Protein AF-F4X531-F1 (afdb_monomer_lite)

pLDDT: mean 89.41, std 15.14, range [35.97, 98.44]

Radius of gyration: 90.21 Å; chains: 1; bounding box: 186×46×263 Å

InterPro domains:
  IPR000048 IQ motif, EF-hand binding site [PF00612] (178-195)
  IPR042618 Dynein regulatory complex protein 9 [PTHR14871] (5-213)

Organism: Acromyrmex echinatior (NCBI:txid103372)

Sequence (213 aa):
MQIIVAELRKAIADKKTANEKEEERLTKKLTLTRDEKEKLKLIKDVEIKYVRVWEAARREQYVLRYELKMDELKKTLNDHCVRERNENHVNDVLMRYLTRRIALIETRIEQWRQRYDREKKMYEKEIRKVRNEIGNAQKYLEELTTEYCNNQEFIDTYLAEQEALRRQKEHEDHVRLSIIKMQAWWRGVMVRRKLGPYRSEEKKKKKSVKTKK

Secondary structure (DSSP, 8-state):
-HHHHHHHHHHHHHHHHHHHHHHHHHHHHHHHHHHHHHHHHHHHHHHHHHHHHHHHHHHHHHHHHHHHHHHHHHHHHHHHHHHHHHHHHHHHHHHHHHHHHHHHHHHHHHHHHHHHHHHHHHHHHHHHHHHHHHHHHHHHHHHHHHHHHHHHHHHHHHHHHHHHHHHHHHHHHHHHHHHHHHHHHHHHHHHHTT-GGG---------------

Structure (mmCIF, N/CA/C/O backbone):
data_AF-F4X531-F1
#
_entry.id   AF-F4X531-F1
#
loop_
_atom_site.group_PDB
_atom_site.id
_atom_site.type_symbol
_atom_site.label_atom_id
_atom_site.label_alt_id
_atom_site.label_comp_id
_atom_site.label_asym_id
_atom_site.label_entity_id
_atom_site.label_seq_id
_atom_site.pdbx_PDB_ins_code
_atom_site.Cartn_x
_atom_site.Cartn_y
_atom_site.Cartn_z
_atom_site.occupancy
_atom_site.B_iso_or_equiv
_atom_site.auth_seq_id
_atom_site.auth_comp_id
_atom_site.auth_asym_id
_atom_site.auth_atom_id
_atom_site.pdbx_PDB_model_num
ATOM 1 N N . MET A 1 1 ? 85.935 36.310 -116.082 1.00 50.28 1 MET A N 1
ATOM 2 C CA . MET A 1 1 ? 84.739 35.451 -115.895 1.00 50.28 1 MET A CA 1
ATOM 3 C C . MET A 1 1 ? 84.983 34.198 -115.047 1.00 50.28 1 MET A C 1
ATOM 5 O O . MET A 1 1 ? 84.160 33.947 -114.182 1.00 50.28 1 MET A O 1
ATOM 9 N N . GLN A 1 2 ? 86.064 33.422 -115.223 1.00 55.47 2 GLN A N 1
ATOM 10 C CA . GLN A 1 2 ? 86.240 32.149 -114.486 1.00 55.47 2 GLN A CA 1
ATOM 11 C C . GLN A 1 2 ? 86.344 32.280 -112.947 1.00 55.47 2 GLN A C 1
ATOM 13 O O . GLN A 1 2 ? 85.796 31.437 -112.243 1.00 55.47 2 GLN A O 1
ATOM 18 N N . ILE A 1 3 ? 86.973 33.342 -112.422 1.00 60.03 3 ILE A N 1
ATOM 19 C CA . ILE A 1 3 ? 87.173 33.546 -110.968 1.00 60.03 3 ILE A CA 1
ATOM 20 C C . ILE A 1 3 ? 85.831 33.667 -110.220 1.00 60.03 3 ILE A C 1
ATOM 22 O O . ILE A 1 3 ? 85.582 32.916 -109.283 1.00 60.03 3 ILE A O 1
ATOM 26 N N . ILE A 1 4 ? 84.919 34.513 -110.712 1.00 61.00 4 ILE A N 1
ATOM 27 C CA . ILE A 1 4 ? 83.586 34.735 -110.117 1.00 61.00 4 ILE A CA 1
ATOM 28 C C . ILE A 1 4 ? 82.772 33.428 -110.062 1.00 61.00 4 ILE A C 1
ATOM 30 O O . ILE A 1 4 ? 82.067 33.159 -109.094 1.00 61.00 4 ILE A O 1
ATOM 34 N N . VAL A 1 5 ? 82.895 32.567 -111.081 1.00 64.56 5 VAL A N 1
ATOM 35 C CA . VAL A 1 5 ? 82.219 31.257 -111.108 1.00 64.56 5 VAL A CA 1
ATOM 36 C C . VAL A 1 5 ? 82.811 30.295 -110.070 1.00 64.56 5 VAL A C 1
ATOM 38 O O . VAL A 1 5 ? 82.069 29.506 -109.484 1.00 64.56 5 VAL A O 1
ATOM 41 N N . ALA A 1 6 ? 84.119 30.356 -109.807 1.00 68.38 6 ALA A N 1
ATOM 42 C CA . ALA A 1 6 ? 84.762 29.559 -108.762 1.00 68.38 6 ALA A CA 1
ATOM 43 C C . ALA A 1 6 ? 84.369 30.031 -107.350 1.00 68.38 6 ALA A C 1
ATOM 45 O O . ALA A 1 6 ? 84.042 29.201 -106.501 1.00 68.38 6 ALA A O 1
ATOM 46 N N . GLU A 1 7 ? 84.316 31.344 -107.116 1.00 71.12 7 GLU A N 1
ATOM 47 C CA . GLU A 1 7 ? 83.867 31.933 -105.845 1.00 71.12 7 GLU A CA 1
ATOM 48 C C . GLU A 1 7 ? 82.396 31.618 -105.556 1.00 71.12 7 GLU A C 1
ATOM 50 O O . GLU A 1 7 ? 82.070 31.184 -104.451 1.00 71.12 7 GLU A O 1
ATOM 55 N N . LEU A 1 8 ? 81.513 31.728 -106.556 1.00 72.75 8 LEU A N 1
ATOM 56 C CA . LEU A 1 8 ? 80.109 31.331 -106.421 1.00 72.75 8 LEU A CA 1
ATOM 57 C C . LEU A 1 8 ? 79.961 29.829 -106.138 1.00 72.75 8 LEU A C 1
ATOM 59 O O . LEU A 1 8 ? 79.172 29.452 -105.275 1.00 72.75 8 LEU A O 1
ATOM 63 N N . ARG A 1 9 ? 80.740 28.962 -106.801 1.00 73.88 9 ARG A N 1
ATOM 64 C CA . ARG A 1 9 ? 80.749 27.514 -106.511 1.00 73.88 9 ARG A CA 1
ATOM 65 C C . ARG A 1 9 ? 81.223 27.215 -105.090 1.00 73.88 9 ARG A C 1
ATOM 67 O O . ARG A 1 9 ? 80.613 26.377 -104.429 1.00 73.88 9 ARG A O 1
ATOM 74 N N . LYS A 1 10 ? 82.250 27.919 -104.603 1.00 79.19 10 LYS A N 1
ATOM 75 C CA . LYS A 1 10 ? 82.720 27.801 -103.218 1.00 79.19 10 LYS A CA 1
ATOM 76 C C . LYS A 1 10 ? 81.653 28.276 -102.228 1.00 79.19 10 LYS A C 1
ATOM 78 O O . LYS A 1 10 ? 81.306 27.529 -101.326 1.00 79.19 10 LYS A O 1
ATOM 83 N N . ALA A 1 11 ? 81.042 29.439 -102.452 1.00 78.00 11 ALA A N 1
ATOM 84 C CA . ALA A 1 11 ? 79.966 29.954 -101.602 1.00 78.00 11 ALA A CA 1
ATOM 85 C C . ALA A 1 11 ? 78.721 29.044 -101.586 1.00 78.00 11 ALA A C 1
ATOM 87 O O . ALA A 1 11 ? 78.054 28.935 -100.558 1.00 78.00 11 ALA A O 1
ATOM 88 N N . ILE A 1 12 ? 78.410 28.367 -102.698 1.00 79.00 12 ILE A N 1
ATOM 89 C CA . ILE A 1 12 ? 77.355 27.343 -102.763 1.00 79.00 12 ILE A CA 1
ATOM 90 C C . ILE A 1 12 ? 77.751 26.101 -101.950 1.00 79.00 12 ILE A C 1
ATOM 92 O O . ILE A 1 12 ? 76.925 25.605 -101.189 1.00 79.00 12 ILE A O 1
ATOM 96 N N . ALA A 1 13 ? 78.995 25.622 -102.052 1.00 80.75 13 ALA A N 1
ATOM 97 C CA . ALA A 1 13 ? 79.487 24.484 -101.268 1.00 80.75 13 ALA A CA 1
ATOM 98 C C . ALA A 1 13 ? 79.557 24.788 -99.756 1.00 80.75 13 ALA A C 1
ATOM 100 O O . ALA A 1 13 ? 79.116 23.978 -98.940 1.00 80.75 13 ALA A O 1
ATOM 101 N N . ASP A 1 14 ? 80.027 25.977 -99.378 1.00 80.44 14 ASP A N 1
ATOM 102 C CA . ASP A 1 14 ? 80.098 26.431 -97.986 1.00 80.44 14 ASP A CA 1
ATOM 103 C C . ASP A 1 14 ? 78.685 26.598 -97.394 1.00 80.44 14 ASP A C 1
ATOM 105 O O . ASP A 1 14 ? 78.417 26.127 -96.289 1.00 80.44 14 ASP A O 1
ATOM 109 N N . LYS A 1 15 ? 77.727 27.161 -98.152 1.00 83.44 15 LYS A N 1
ATOM 110 C CA . LYS A 1 15 ? 76.307 27.186 -97.747 1.00 83.44 15 LYS A CA 1
ATOM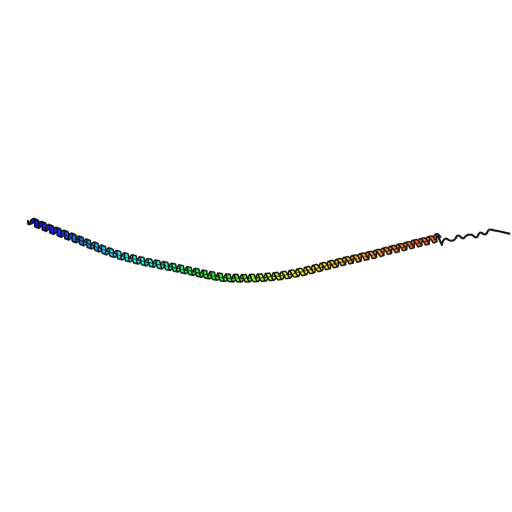 111 C C . LYS A 1 15 ? 75.697 25.789 -97.651 1.00 83.44 15 LYS A C 1
ATOM 113 O O . LYS A 1 15 ? 74.923 25.541 -96.731 1.00 83.44 15 LYS A O 1
ATOM 118 N N . LYS A 1 16 ? 76.043 24.873 -98.561 1.00 81.50 16 LYS A N 1
ATOM 119 C CA . LYS A 1 16 ? 75.545 23.492 -98.526 1.00 81.50 16 LYS A CA 1
ATOM 120 C C . LYS A 1 16 ? 76.027 22.769 -97.266 1.00 81.50 16 LYS A C 1
ATOM 122 O O . LYS A 1 16 ? 75.202 22.245 -96.531 1.00 81.50 16 LYS A O 1
ATOM 127 N N . THR A 1 17 ? 77.324 22.834 -96.961 1.00 81.75 17 THR A N 1
ATOM 128 C CA . THR A 1 17 ? 77.890 22.205 -95.753 1.00 81.75 17 THR A CA 1
ATOM 129 C C . THR A 1 17 ? 77.452 22.885 -94.452 1.00 81.75 17 THR A C 1
ATOM 131 O O . THR A 1 17 ? 77.364 22.225 -93.417 1.00 81.75 17 THR A O 1
ATOM 134 N N . ALA A 1 18 ? 77.142 24.187 -94.472 1.00 84.19 18 ALA A N 1
ATOM 135 C CA . ALA A 1 18 ? 76.521 24.874 -93.338 1.00 84.19 18 ALA A CA 1
ATOM 136 C C . ALA A 1 18 ? 75.066 24.420 -93.112 1.00 84.19 18 ALA A C 1
ATOM 138 O O . ALA A 1 18 ? 74.692 24.147 -91.972 1.00 84.19 18 ALA A O 1
ATOM 139 N N . ASN A 1 19 ? 74.276 24.278 -94.183 1.00 85.50 19 ASN A N 1
ATOM 140 C CA . ASN A 1 19 ? 72.918 23.735 -94.109 1.00 85.50 19 ASN A CA 1
ATOM 141 C C . ASN A 1 19 ? 72.922 22.278 -93.628 1.00 85.50 19 ASN A C 1
ATOM 143 O O . ASN A 1 19 ? 72.197 21.969 -92.691 1.00 85.50 19 ASN A O 1
ATOM 147 N N . GLU A 1 20 ? 73.779 21.414 -94.183 1.00 87.25 20 GLU A N 1
ATOM 148 C CA . GLU A 1 20 ? 73.933 20.010 -93.756 1.00 87.25 20 GLU A CA 1
ATOM 149 C C . GLU A 1 20 ? 74.251 19.910 -92.248 1.00 87.25 20 GLU A C 1
ATOM 151 O O . GLU A 1 20 ? 73.659 19.103 -91.531 1.00 87.25 20 GLU A O 1
ATOM 156 N N . LYS A 1 21 ? 75.115 20.792 -91.720 1.00 87.38 21 LYS A N 1
ATOM 157 C CA . LYS A 1 21 ? 75.432 20.853 -90.280 1.00 87.38 21 LYS A CA 1
ATOM 158 C C . LYS A 1 21 ? 74.272 21.340 -89.410 1.00 87.38 21 LYS A C 1
ATOM 160 O O . LYS A 1 21 ? 74.116 20.844 -88.292 1.00 87.38 21 LYS A O 1
ATOM 165 N N . GLU A 1 22 ? 73.472 22.305 -89.866 1.00 87.69 22 GLU A N 1
ATOM 166 C CA . GLU A 1 22 ? 72.289 22.737 -89.108 1.00 87.69 22 GLU A CA 1
ATOM 167 C C . GLU A 1 22 ? 71.152 21.706 -89.224 1.00 87.69 22 GLU A C 1
ATOM 169 O O . GLU A 1 22 ? 70.485 21.456 -88.226 1.00 87.69 22 GLU A O 1
ATOM 174 N N . GLU A 1 23 ? 70.993 21.004 -90.351 1.00 86.44 23 GLU A N 1
ATOM 175 C CA . GLU A 1 23 ? 70.095 19.843 -90.472 1.00 86.44 23 GLU A CA 1
ATOM 176 C C . GLU A 1 23 ? 70.500 18.712 -89.512 1.00 86.44 23 GLU A C 1
ATOM 178 O O . GLU A 1 23 ? 69.656 18.205 -88.768 1.00 86.44 23 GLU A O 1
ATOM 183 N N . GLU A 1 24 ? 71.790 18.371 -89.418 1.00 88.12 24 GLU A N 1
ATOM 184 C CA . GLU A 1 24 ? 72.306 17.446 -88.397 1.00 88.12 24 GLU A CA 1
ATOM 185 C C . GLU A 1 24 ? 72.019 17.921 -86.963 1.00 88.12 24 GLU A C 1
ATOM 187 O O . GLU A 1 24 ? 71.728 17.122 -86.070 1.00 88.12 24 GLU A O 1
ATOM 192 N N . ARG A 1 25 ? 72.117 19.226 -86.701 1.00 91.19 25 ARG A N 1
ATOM 193 C CA . ARG A 1 25 ? 71.859 19.796 -85.373 1.00 91.19 25 ARG A CA 1
ATOM 194 C C . ARG A 1 25 ? 70.368 19.794 -85.034 1.00 91.19 25 ARG A C 1
ATOM 196 O O . ARG A 1 25 ? 70.005 19.518 -83.890 1.00 91.19 25 ARG A O 1
ATOM 203 N N . LEU A 1 26 ? 69.509 20.099 -86.003 1.00 90.38 26 LEU A N 1
ATOM 204 C CA . LEU A 1 26 ? 68.054 20.094 -85.861 1.00 90.38 26 LEU A CA 1
ATOM 205 C C . LEU A 1 26 ? 67.521 18.668 -85.706 1.00 90.38 26 LEU A C 1
ATOM 207 O O . LEU A 1 26 ? 66.694 18.434 -84.829 1.00 90.38 26 LEU A O 1
ATOM 211 N N . THR A 1 27 ? 68.047 17.703 -86.464 1.00 91.06 27 THR A N 1
ATOM 212 C CA . THR A 1 27 ? 67.710 16.278 -86.301 1.00 91.06 27 THR A CA 1
ATOM 213 C C . THR A 1 27 ? 68.138 15.744 -84.932 1.00 91.06 27 THR A C 1
ATOM 215 O O . THR A 1 27 ? 67.304 15.156 -84.248 1.00 91.06 27 THR A O 1
ATOM 218 N N . LYS A 1 28 ? 69.362 16.038 -84.460 1.00 92.12 28 LYS A N 1
ATOM 219 C CA . LYS A 1 28 ? 69.822 15.671 -83.099 1.00 92.12 28 LYS A CA 1
ATOM 220 C C . LYS A 1 28 ? 68.968 16.298 -81.986 1.00 92.12 28 LYS A C 1
ATOM 222 O O . LYS A 1 28 ? 68.678 15.641 -80.989 1.00 92.12 28 LYS A O 1
ATOM 227 N N . LYS A 1 29 ? 68.524 17.552 -82.142 1.00 93.25 29 LYS A N 1
ATOM 228 C CA . LYS A 1 29 ? 67.559 18.175 -81.212 1.00 93.25 29 LYS A CA 1
ATOM 229 C C . LYS A 1 29 ? 66.201 17.468 -81.255 1.00 93.25 29 LYS A C 1
ATOM 231 O O . LYS A 1 29 ? 65.630 17.192 -80.207 1.00 93.25 29 LYS A O 1
ATOM 236 N N . LEU A 1 30 ? 65.702 17.154 -82.451 1.00 93.38 30 LEU A N 1
ATOM 237 C CA . LEU A 1 30 ? 64.410 16.495 -82.645 1.00 93.38 30 LEU A CA 1
ATOM 238 C C . LEU A 1 30 ? 64.386 15.084 -82.040 1.00 93.38 30 LEU A C 1
ATOM 240 O O . LEU A 1 30 ? 63.377 14.723 -81.437 1.00 93.38 30 LEU A O 1
ATOM 244 N N . THR A 1 31 ? 65.476 14.313 -82.140 1.00 92.69 31 THR A N 1
ATOM 245 C CA . THR A 1 31 ? 65.585 13.011 -81.459 1.00 92.69 31 THR A CA 1
ATOM 246 C C . THR A 1 31 ? 65.598 13.175 -79.942 1.00 92.69 31 THR A C 1
ATOM 248 O O . THR A 1 31 ? 64.779 12.553 -79.278 1.00 92.69 31 THR A O 1
ATOM 251 N N . LEU A 1 32 ? 66.407 14.087 -79.387 1.00 94.00 32 LEU A N 1
ATOM 252 C CA . LEU A 1 32 ? 66.445 14.320 -77.935 1.00 94.00 32 LEU A CA 1
ATOM 253 C C . LEU A 1 32 ? 65.076 14.743 -77.374 1.00 94.00 32 LEU A C 1
ATOM 255 O O . LEU A 1 32 ? 64.584 14.137 -76.426 1.00 94.00 32 LEU A O 1
ATOM 259 N N . THR A 1 33 ? 64.405 15.716 -77.999 1.00 93.38 33 THR A N 1
ATOM 260 C CA . THR A 1 33 ? 63.062 16.154 -77.573 1.00 93.38 33 THR A CA 1
ATOM 261 C C . THR A 1 33 ? 62.001 15.061 -77.759 1.00 93.38 33 THR A C 1
ATOM 263 O O . THR A 1 33 ? 61.013 15.015 -77.020 1.00 93.38 33 THR A O 1
ATOM 266 N N . ARG A 1 34 ? 62.182 14.150 -78.725 1.00 94.25 34 ARG A N 1
ATOM 267 C CA . ARG A 1 34 ? 61.331 12.963 -78.869 1.00 94.25 34 ARG A CA 1
ATOM 268 C C . ARG A 1 34 ? 61.547 11.986 -77.712 1.00 94.25 34 ARG A C 1
ATOM 270 O O . ARG A 1 34 ? 60.558 11.577 -77.105 1.00 94.25 34 ARG A O 1
ATOM 277 N N . ASP A 1 35 ? 62.792 11.670 -77.381 1.00 94.38 35 ASP A N 1
ATOM 278 C CA . ASP A 1 35 ? 63.143 10.740 -76.303 1.00 94.38 35 ASP A CA 1
ATOM 279 C C . ASP A 1 35 ? 62.692 11.285 -74.934 1.00 94.38 35 ASP A C 1
ATOM 281 O O . ASP A 1 35 ? 62.107 10.562 -74.125 1.00 94.38 35 ASP A O 1
ATOM 285 N N . GLU A 1 36 ? 62.852 12.592 -74.700 1.00 95.12 36 GLU A N 1
ATOM 286 C CA . GLU A 1 36 ? 62.312 13.301 -73.531 1.00 95.12 36 GLU A CA 1
ATOM 287 C C . GLU A 1 36 ? 60.782 13.196 -73.450 1.00 95.12 36 GLU A C 1
ATOM 289 O O . GLU A 1 36 ? 60.230 12.884 -72.392 1.00 95.12 36 GLU A O 1
ATOM 294 N N . LYS A 1 37 ? 60.079 13.396 -74.572 1.00 95.06 37 LYS A N 1
ATOM 295 C CA . LYS A 1 37 ? 58.617 13.250 -74.654 1.00 95.06 37 LYS A CA 1
ATOM 296 C C . LYS A 1 37 ? 58.166 11.810 -74.399 1.00 95.06 37 LYS A C 1
ATOM 298 O O . LYS A 1 37 ? 57.124 11.608 -73.773 1.00 95.06 37 LYS A O 1
ATOM 303 N N . GLU A 1 38 ? 58.907 10.815 -74.876 1.00 94.12 38 GLU A N 1
ATOM 304 C CA . GLU A 1 38 ? 58.621 9.397 -74.631 1.00 94.12 38 GLU A CA 1
ATOM 305 C C . GLU A 1 38 ? 58.885 9.025 -73.158 1.00 94.12 38 GLU A C 1
ATOM 307 O O . GLU A 1 38 ? 58.019 8.422 -72.519 1.00 94.12 38 GLU A O 1
ATOM 312 N N . LYS A 1 39 ? 59.977 9.516 -72.555 1.00 94.88 39 LYS A N 1
ATOM 313 C CA . LYS A 1 39 ? 60.258 9.388 -71.113 1.00 94.88 39 LYS A CA 1
ATOM 314 C C . LYS A 1 39 ? 59.171 10.027 -70.240 1.00 94.88 39 LYS A C 1
ATOM 316 O O . LYS A 1 39 ? 58.706 9.399 -69.290 1.00 94.88 39 LYS A O 1
ATOM 321 N N . LEU A 1 40 ? 58.732 11.247 -70.561 1.00 95.38 40 LEU A N 1
ATOM 322 C CA . LEU A 1 40 ? 57.676 11.945 -69.813 1.00 95.38 40 LEU A CA 1
ATOM 323 C C . LEU A 1 40 ? 56.318 11.233 -69.908 1.00 95.38 40 LEU A C 1
ATOM 325 O O . LEU A 1 40 ? 55.581 11.211 -68.923 1.00 95.38 40 LEU A O 1
ATOM 329 N N . LYS A 1 41 ? 55.994 10.608 -71.050 1.00 95.75 41 LYS A N 1
ATOM 330 C CA . LYS A 1 41 ? 54.809 9.740 -71.164 1.00 95.75 41 LYS A CA 1
ATOM 331 C C . LYS A 1 41 ? 54.897 8.545 -70.218 1.00 95.75 41 LYS A C 1
ATOM 333 O O . LYS A 1 41 ? 53.956 8.316 -69.471 1.00 95.75 41 LYS A O 1
ATOM 338 N N . LEU A 1 42 ? 56.025 7.829 -70.211 1.00 95.44 42 LEU A N 1
ATOM 339 C CA . LEU A 1 42 ? 56.217 6.662 -69.342 1.00 95.44 42 LEU A CA 1
ATOM 340 C C . LEU A 1 42 ? 56.091 7.026 -67.855 1.00 95.44 42 LEU A C 1
ATOM 342 O O . LEU A 1 42 ? 55.413 6.316 -67.117 1.00 95.44 42 LEU A O 1
ATOM 346 N N . ILE A 1 43 ? 56.682 8.151 -67.433 1.00 95.69 43 ILE A N 1
ATOM 347 C CA . ILE A 1 43 ? 56.548 8.670 -66.061 1.00 95.69 43 ILE A CA 1
ATOM 348 C C . ILE A 1 43 ? 55.074 8.952 -65.744 1.00 95.69 43 ILE A C 1
ATOM 350 O O . ILE A 1 43 ? 54.535 8.379 -64.799 1.00 95.69 43 ILE A O 1
ATOM 354 N N . LYS A 1 44 ? 54.390 9.739 -66.586 1.00 96.06 44 LYS A N 1
ATOM 355 C CA . LYS A 1 44 ? 52.968 10.072 -66.418 1.00 96.06 44 LYS A CA 1
ATOM 356 C C . LYS A 1 44 ? 52.070 8.830 -66.361 1.00 96.06 44 LYS A C 1
ATOM 358 O O . LYS A 1 44 ? 51.141 8.776 -65.557 1.00 96.06 44 LYS A O 1
ATOM 363 N N . ASP A 1 45 ? 52.323 7.828 -67.199 1.00 96.06 45 ASP A N 1
ATOM 364 C CA . ASP A 1 45 ? 51.532 6.594 -67.231 1.00 96.06 45 ASP A CA 1
ATOM 365 C C . ASP A 1 45 ? 51.732 5.753 -65.959 1.00 96.06 45 ASP A C 1
ATOM 367 O O . ASP A 1 45 ? 50.787 5.110 -65.493 1.00 96.06 45 ASP A O 1
ATOM 371 N N . VAL A 1 46 ? 52.933 5.769 -65.369 1.00 95.81 46 VAL A N 1
ATOM 372 C CA . VAL A 1 46 ? 53.216 5.144 -64.064 1.00 95.81 46 VAL A CA 1
ATOM 373 C C . VAL A 1 46 ? 52.564 5.931 -62.924 1.00 95.81 46 VAL A C 1
ATOM 375 O O . VAL A 1 46 ? 51.904 5.322 -62.083 1.00 95.81 46 VAL A O 1
ATOM 378 N N . GLU A 1 47 ? 52.662 7.261 -62.922 1.00 96.56 47 GLU A N 1
ATOM 379 C CA . GLU A 1 47 ? 52.012 8.135 -61.932 1.00 96.56 47 GLU A CA 1
ATOM 380 C C . GLU A 1 47 ? 50.487 7.953 -61.927 1.00 96.56 47 GLU A C 1
ATOM 382 O O . GLU A 1 47 ? 49.891 7.741 -60.872 1.00 96.56 47 GLU A O 1
ATOM 387 N N . ILE A 1 48 ? 49.845 7.943 -63.102 1.00 96.62 48 ILE A N 1
ATOM 388 C CA . ILE A 1 48 ? 48.396 7.720 -63.227 1.00 96.62 48 ILE A CA 1
ATOM 389 C C . ILE A 1 48 ? 48.002 6.329 -62.715 1.00 96.62 48 ILE A C 1
ATOM 391 O O . ILE A 1 48 ? 46.976 6.195 -62.044 1.00 96.62 48 ILE A O 1
ATOM 395 N N . LYS A 1 49 ? 48.794 5.286 -63.003 1.00 96.56 49 LYS A N 1
ATOM 396 C CA . LYS A 1 49 ? 48.552 3.936 -62.462 1.00 96.56 49 LYS A CA 1
ATOM 397 C C . LYS A 1 49 ? 48.675 3.920 -60.939 1.00 96.56 49 LYS A C 1
ATOM 399 O O . LYS A 1 49 ? 47.786 3.385 -60.280 1.00 96.56 49 LYS A O 1
ATOM 404 N N . TYR A 1 50 ? 49.720 4.538 -60.390 1.00 96.81 50 TYR A N 1
ATOM 405 C CA . TYR A 1 50 ? 49.934 4.633 -58.947 1.00 96.81 50 TYR A CA 1
ATOM 406 C C . TYR A 1 50 ? 48.777 5.355 -58.246 1.00 96.81 50 TYR A C 1
ATOM 408 O O . TYR A 1 50 ? 48.197 4.801 -57.315 1.00 96.81 50 TYR A O 1
ATOM 416 N N . VAL A 1 51 ? 48.377 6.537 -58.733 1.00 97.31 51 VAL A N 1
ATOM 417 C CA . VAL A 1 51 ? 47.261 7.310 -58.159 1.00 97.31 51 VAL A CA 1
ATOM 418 C C . VAL A 1 51 ? 45.958 6.509 -58.195 1.00 97.31 51 VAL A C 1
ATOM 420 O O . VAL A 1 51 ? 45.267 6.444 -57.184 1.00 97.31 51 VAL A O 1
ATOM 423 N N . ARG A 1 52 ? 45.646 5.821 -59.304 1.00 96.88 52 ARG A N 1
ATOM 424 C CA . ARG A 1 52 ? 44.440 4.975 -59.404 1.00 96.88 52 ARG A CA 1
ATOM 425 C C . ARG A 1 52 ? 44.431 3.825 -58.395 1.00 96.88 52 ARG A C 1
ATOM 427 O O . ARG A 1 52 ? 43.404 3.592 -57.765 1.00 96.88 52 ARG A O 1
ATOM 434 N N . VAL A 1 53 ? 45.552 3.117 -58.237 1.00 97.19 53 VAL A N 1
ATOM 435 C CA . VAL A 1 53 ? 45.667 2.009 -57.269 1.00 97.19 53 VAL A CA 1
ATOM 436 C C . VAL A 1 53 ? 45.599 2.533 -55.833 1.00 97.19 53 VAL A C 1
ATOM 438 O O . VAL A 1 53 ? 44.905 1.952 -55.002 1.00 97.19 53 VAL A O 1
ATOM 441 N N . TRP A 1 54 ? 46.249 3.663 -55.547 1.00 96.75 54 TRP A N 1
ATOM 442 C CA . TRP A 1 54 ? 46.198 4.318 -54.240 1.00 96.75 54 TRP A CA 1
ATOM 443 C C . TRP A 1 54 ? 44.784 4.800 -53.884 1.00 96.75 54 TRP A C 1
ATOM 445 O O . TRP A 1 54 ? 44.320 4.574 -52.766 1.00 96.75 54 TRP A O 1
ATOM 455 N N . GLU A 1 55 ? 44.063 5.409 -54.830 1.00 96.75 55 GLU A N 1
ATOM 456 C CA . GLU A 1 55 ? 42.662 5.798 -54.641 1.00 96.75 55 GLU A CA 1
ATOM 457 C C . GLU A 1 55 ? 41.748 4.588 -54.415 1.00 96.75 55 GLU A C 1
ATOM 459 O O . GLU A 1 55 ? 40.871 4.655 -53.553 1.00 96.75 55 GLU A O 1
ATOM 464 N N . ALA A 1 56 ? 41.942 3.492 -55.157 1.00 96.94 56 ALA A N 1
ATOM 465 C CA . ALA A 1 56 ? 41.168 2.262 -54.990 1.00 96.94 56 ALA A CA 1
ATOM 466 C C . ALA A 1 56 ? 41.384 1.649 -53.596 1.00 96.94 56 ALA A C 1
ATOM 468 O O . ALA A 1 56 ? 40.427 1.532 -52.830 1.00 96.94 56 ALA A O 1
ATOM 469 N N . ALA A 1 57 ? 42.641 1.397 -53.214 1.00 96.94 57 ALA A N 1
ATOM 470 C CA . ALA A 1 57 ? 42.992 0.857 -51.899 1.00 96.94 57 ALA A CA 1
ATOM 471 C C . ALA A 1 57 ? 42.503 1.758 -50.749 1.00 96.94 57 ALA A C 1
ATOM 473 O O . ALA A 1 57 ? 42.041 1.276 -49.713 1.00 96.94 57 ALA A O 1
ATOM 474 N N . ARG A 1 58 ? 42.539 3.086 -50.932 1.00 97.00 58 ARG A N 1
ATOM 475 C CA . ARG A 1 58 ? 42.008 4.038 -49.949 1.00 97.00 58 ARG A CA 1
ATOM 476 C C . ARG A 1 58 ? 40.482 3.969 -49.831 1.00 97.00 58 ARG A C 1
ATOM 478 O O . ARG A 1 58 ? 39.967 4.076 -48.718 1.00 97.00 58 ARG A O 1
ATOM 485 N N . ARG A 1 59 ? 39.749 3.783 -50.937 1.00 96.56 59 ARG A N 1
ATOM 486 C CA . ARG A 1 59 ? 38.288 3.563 -50.911 1.00 96.56 59 ARG A CA 1
ATOM 487 C C . ARG A 1 59 ? 37.944 2.253 -50.208 1.00 96.56 59 ARG A C 1
ATOM 489 O O . ARG A 1 59 ? 37.088 2.271 -49.330 1.00 96.56 59 ARG A O 1
ATOM 496 N N . GLU A 1 60 ? 38.641 1.165 -50.527 1.00 96.50 60 GLU A N 1
ATOM 497 C CA . GLU A 1 60 ? 38.480 -0.142 -49.870 1.00 96.50 60 GLU A CA 1
ATOM 498 C C . GLU A 1 60 ? 38.724 -0.044 -48.356 1.00 96.50 60 GLU A C 1
ATOM 500 O O . GLU A 1 60 ? 37.881 -0.461 -47.563 1.00 96.50 60 GLU A O 1
ATOM 505 N N . GLN A 1 61 ? 39.816 0.609 -47.938 1.00 96.50 61 GLN A N 1
ATOM 506 C CA . GLN A 1 61 ? 40.109 0.845 -46.521 1.00 96.50 61 GLN A CA 1
ATOM 507 C C . GLN A 1 61 ? 39.010 1.663 -45.822 1.00 96.50 61 GLN A C 1
ATOM 509 O O . GLN A 1 61 ? 38.674 1.379 -44.669 1.00 96.50 61 GLN A O 1
ATOM 514 N N . TYR A 1 62 ? 38.445 2.677 -46.489 1.00 96.56 62 TYR A N 1
ATOM 515 C CA . TYR A 1 62 ? 37.317 3.426 -45.934 1.00 96.56 62 TYR A CA 1
ATOM 516 C C . TYR A 1 62 ? 36.074 2.548 -45.785 1.00 96.56 62 TYR A C 1
ATOM 518 O O . TYR A 1 62 ? 35.499 2.545 -44.699 1.00 96.56 62 TYR A O 1
ATOM 526 N N . VAL A 1 63 ? 35.687 1.794 -46.820 1.00 97.31 63 VAL A N 1
ATOM 527 C CA . VAL A 1 63 ? 34.524 0.888 -46.788 1.00 97.31 63 VAL A CA 1
ATOM 528 C C . VAL A 1 63 ? 34.648 -0.100 -45.629 1.00 97.31 63 VAL A C 1
ATOM 530 O O . VAL A 1 63 ? 33.793 -0.087 -44.747 1.00 97.31 63 VAL A O 1
ATOM 533 N N . LEU A 1 64 ? 35.767 -0.825 -45.533 1.00 97.25 64 LEU A N 1
ATOM 534 C CA . LEU A 1 64 ? 36.025 -1.774 -44.441 1.00 97.25 64 LEU A CA 1
ATOM 535 C C . LEU A 1 64 ? 35.954 -1.109 -43.056 1.00 97.25 64 LEU A C 1
ATOM 537 O O . LEU A 1 64 ? 35.390 -1.666 -42.115 1.00 97.25 64 LEU A O 1
ATOM 541 N N . ARG A 1 65 ? 36.492 0.111 -42.911 1.00 97.12 65 ARG A N 1
ATOM 542 C CA . ARG A 1 65 ? 36.433 0.855 -41.642 1.00 97.12 65 ARG A CA 1
ATOM 543 C C . ARG A 1 65 ? 35.008 1.286 -41.282 1.00 97.12 65 ARG A C 1
ATOM 545 O O . ARG A 1 65 ? 34.676 1.312 -40.097 1.00 97.12 65 ARG A O 1
ATOM 552 N N . TYR A 1 66 ? 34.185 1.643 -42.267 1.00 96.38 66 TYR A N 1
ATOM 553 C CA . TYR A 1 66 ? 32.773 1.955 -42.046 1.00 96.38 66 TYR A CA 1
ATOM 554 C C . TYR A 1 66 ? 31.970 0.699 -41.701 1.00 96.38 66 TYR A C 1
ATOM 556 O O . TYR A 1 66 ? 31.195 0.745 -40.751 1.00 96.38 66 TYR A O 1
ATOM 564 N N . GLU A 1 67 ? 32.189 -0.415 -42.400 1.00 97.31 67 GLU A N 1
ATOM 565 C CA . GLU A 1 67 ? 31.522 -1.699 -42.149 1.00 97.31 67 GLU A CA 1
ATOM 566 C C . GLU A 1 67 ? 31.810 -2.222 -40.739 1.00 97.31 67 GLU A C 1
ATOM 568 O O . GLU A 1 67 ? 30.869 -2.445 -39.978 1.00 97.31 67 GLU A O 1
ATOM 573 N N . LEU A 1 68 ? 33.088 -2.298 -40.340 1.00 97.06 68 LEU A N 1
ATOM 574 C CA . LEU A 1 68 ? 33.489 -2.702 -38.986 1.00 97.06 68 LEU A CA 1
ATOM 575 C C . LEU A 1 68 ? 32.802 -1.850 -37.911 1.00 97.06 68 LEU A C 1
ATOM 577 O O . LEU A 1 68 ? 32.197 -2.384 -36.982 1.00 97.06 68 LEU A O 1
ATOM 581 N N . LYS A 1 69 ? 32.831 -0.522 -38.070 1.00 97.31 69 LYS A N 1
ATOM 582 C CA . LYS A 1 69 ? 32.219 0.406 -37.110 1.00 97.31 69 LYS A CA 1
ATOM 583 C C . LYS A 1 69 ? 30.689 0.317 -37.104 1.00 97.31 69 LYS A C 1
ATOM 585 O O . LYS A 1 69 ? 30.059 0.501 -36.065 1.00 97.31 69 LYS A O 1
ATOM 590 N N . MET A 1 70 ? 30.077 0.038 -38.251 1.00 97.00 70 MET A N 1
ATOM 591 C CA . MET A 1 70 ? 28.634 -0.156 -38.363 1.00 97.00 70 MET A CA 1
ATOM 592 C C . MET A 1 70 ? 28.202 -1.475 -37.707 1.00 97.00 70 MET A C 1
ATOM 594 O O . MET A 1 70 ? 27.165 -1.508 -37.049 1.00 97.00 70 MET A O 1
ATOM 598 N N . ASP A 1 71 ? 29.004 -2.534 -37.808 1.00 97.56 71 ASP A N 1
ATOM 599 C CA . ASP A 1 71 ? 28.742 -3.813 -37.145 1.00 97.56 71 ASP A CA 1
ATOM 600 C C . ASP A 1 71 ? 29.004 -3.767 -35.632 1.00 97.56 71 ASP A C 1
ATOM 602 O O . ASP A 1 71 ? 28.250 -4.373 -34.870 1.00 97.56 71 ASP A O 1
ATOM 606 N N . GLU A 1 72 ? 29.994 -2.997 -35.167 1.00 97.69 72 GLU A N 1
ATOM 607 C CA . GLU A 1 72 ? 30.144 -2.641 -33.746 1.00 97.69 72 GLU A CA 1
ATOM 608 C C . GLU A 1 72 ? 28.884 -1.942 -33.210 1.00 97.69 72 GLU A C 1
ATOM 610 O O . GLU A 1 72 ? 28.341 -2.351 -32.183 1.00 97.69 72 GLU A O 1
ATOM 615 N N . LEU A 1 73 ? 28.371 -0.935 -33.929 1.00 97.62 73 LEU A N 1
ATOM 616 C CA . LEU A 1 73 ? 27.154 -0.209 -33.548 1.00 97.62 73 LEU A CA 1
ATOM 617 C C . LEU A 1 73 ? 25.891 -1.087 -33.595 1.00 97.62 73 LEU A C 1
ATOM 619 O O . LEU A 1 73 ? 25.027 -0.954 -32.731 1.00 97.62 73 LEU A O 1
ATOM 623 N N . LYS A 1 74 ? 25.777 -2.015 -34.555 1.00 97.81 74 LYS A N 1
ATOM 624 C CA . LYS A 1 74 ? 24.678 -3.001 -34.582 1.00 97.81 74 LYS A CA 1
ATOM 625 C C . LYS A 1 74 ? 24.735 -3.944 -33.380 1.00 97.81 74 LYS A C 1
ATOM 627 O O . LYS A 1 74 ? 23.689 -4.232 -32.800 1.00 97.81 74 LYS A O 1
ATOM 632 N N . LYS A 1 75 ? 25.930 -4.420 -33.002 1.00 97.56 75 LYS A N 1
ATOM 633 C CA . LYS A 1 75 ? 26.120 -5.290 -31.829 1.00 97.56 75 LYS A CA 1
ATOM 634 C C . LYS A 1 75 ? 25.707 -4.570 -30.551 1.00 97.56 75 LYS A C 1
ATOM 636 O O . LYS A 1 75 ? 24.834 -5.068 -29.848 1.00 97.56 75 LYS A O 1
ATOM 641 N N . THR A 1 76 ? 26.229 -3.365 -30.305 1.00 97.88 76 THR A N 1
ATOM 642 C CA . THR A 1 76 ? 25.863 -2.602 -29.101 1.00 97.88 76 THR A CA 1
ATOM 643 C C . THR A 1 76 ? 24.370 -2.275 -29.065 1.00 97.88 76 THR A C 1
ATOM 645 O O . THR A 1 76 ? 23.745 -2.473 -28.024 1.00 97.88 76 THR A O 1
ATOM 648 N N . LEU A 1 77 ? 23.764 -1.864 -30.187 1.00 98.06 77 LEU A N 1
ATOM 649 C CA . LEU A 1 77 ? 22.318 -1.631 -30.286 1.00 98.06 77 LEU A CA 1
ATOM 650 C C . LEU A 1 77 ? 21.501 -2.889 -29.950 1.00 98.06 77 LEU A C 1
ATOM 652 O O . LEU A 1 77 ? 20.533 -2.810 -29.191 1.00 98.06 77 LEU A O 1
ATOM 656 N N . ASN A 1 78 ? 21.896 -4.051 -30.477 1.00 98.00 78 ASN A N 1
ATOM 657 C CA . ASN A 1 78 ? 21.244 -5.318 -30.161 1.00 98.00 78 ASN A CA 1
ATOM 658 C C . ASN A 1 78 ? 21.388 -5.670 -28.670 1.00 98.00 78 ASN A C 1
ATOM 660 O O . ASN A 1 78 ? 20.397 -6.028 -28.036 1.00 98.00 78 ASN A O 1
ATOM 664 N N . ASP A 1 79 ? 22.577 -5.498 -28.091 1.00 97.88 79 ASP A N 1
ATOM 665 C CA . ASP A 1 79 ? 22.827 -5.755 -26.669 1.00 97.88 79 ASP A CA 1
ATOM 666 C C . ASP A 1 79 ? 22.004 -4.823 -25.763 1.00 97.88 79 ASP A C 1
ATOM 668 O O . ASP A 1 79 ? 21.476 -5.261 -24.738 1.00 97.88 79 ASP A O 1
ATOM 672 N N . HIS A 1 80 ? 21.851 -3.548 -26.142 1.00 97.50 80 HIS A N 1
ATOM 673 C CA . HIS A 1 80 ? 20.956 -2.608 -25.460 1.00 97.50 80 HIS A CA 1
ATOM 674 C C . HIS A 1 80 ? 19.494 -3.061 -25.548 1.00 97.50 80 HIS A C 1
ATOM 676 O O . HIS A 1 80 ? 18.823 -3.113 -24.521 1.00 97.50 80 HIS A O 1
ATOM 682 N N . CYS A 1 81 ? 19.019 -3.462 -26.730 1.00 97.88 81 CYS A N 1
ATOM 683 C CA . CYS A 1 81 ? 17.639 -3.915 -26.914 1.00 97.88 81 CYS A CA 1
ATOM 684 C C . CYS A 1 81 ? 17.341 -5.240 -26.179 1.00 97.88 81 CYS A C 1
ATOM 686 O O . CYS A 1 81 ? 16.229 -5.449 -25.695 1.00 97.88 81 CYS A O 1
ATOM 688 N N . VAL A 1 82 ? 18.325 -6.140 -26.054 1.00 97.94 82 VAL A N 1
ATOM 689 C CA . VAL A 1 82 ? 18.198 -7.360 -25.235 1.00 97.94 82 VAL A CA 1
ATOM 690 C C . VAL A 1 82 ? 18.144 -7.018 -23.742 1.00 97.94 82 VAL A C 1
ATOM 692 O O . VAL A 1 82 ? 17.294 -7.565 -23.040 1.00 97.94 82 VAL A O 1
ATOM 695 N N . ARG A 1 83 ? 18.986 -6.092 -23.253 1.00 97.88 83 ARG A N 1
ATOM 696 C CA . ARG A 1 83 ? 18.913 -5.606 -21.860 1.00 97.88 83 ARG A CA 1
ATOM 697 C C . ARG A 1 83 ? 17.557 -4.978 -21.550 1.00 97.88 83 ARG A C 1
ATOM 699 O O . ARG A 1 83 ? 16.906 -5.414 -20.610 1.00 97.88 83 ARG A O 1
ATOM 706 N N . GLU A 1 84 ? 17.096 -4.056 -22.389 1.00 97.62 84 GLU A N 1
ATOM 707 C CA . GLU A 1 84 ? 15.798 -3.385 -22.251 1.00 97.62 84 GLU A CA 1
ATOM 708 C C . GLU A 1 84 ? 14.630 -4.387 -22.199 1.00 97.62 84 GLU A C 1
ATOM 710 O O . GLU A 1 84 ? 13.768 -4.299 -21.326 1.00 97.62 84 GLU A O 1
ATOM 715 N N . ARG A 1 85 ? 14.611 -5.397 -23.083 1.00 97.75 85 ARG A N 1
ATOM 716 C CA . ARG A 1 85 ? 13.590 -6.462 -23.043 1.00 97.75 85 ARG A CA 1
ATOM 717 C C . ARG A 1 85 ? 13.633 -7.268 -21.744 1.00 97.75 85 ARG A C 1
ATOM 719 O O . ARG A 1 85 ? 12.576 -7.591 -21.206 1.00 97.75 85 ARG A O 1
ATOM 726 N N . ASN A 1 86 ? 14.826 -7.582 -21.239 1.00 97.62 86 ASN A N 1
ATOM 727 C CA . ASN A 1 86 ? 14.987 -8.318 -19.984 1.00 97.62 86 ASN A CA 1
ATOM 728 C C . ASN A 1 86 ? 14.549 -7.478 -18.773 1.00 97.62 86 ASN A C 1
ATOM 730 O O . ASN A 1 86 ? 13.841 -7.988 -17.908 1.00 97.62 86 ASN A O 1
ATOM 734 N N . GLU A 1 87 ? 14.914 -6.196 -18.730 1.00 97.69 87 GLU A N 1
ATOM 735 C CA . GLU A 1 87 ? 14.499 -5.250 -17.686 1.00 97.69 87 GLU A CA 1
ATOM 736 C C . GLU A 1 87 ? 12.976 -5.071 -17.676 1.00 97.69 87 GLU A C 1
ATOM 738 O O . GLU A 1 87 ? 12.350 -5.224 -16.625 1.00 97.69 87 GLU A O 1
ATOM 743 N N . ASN A 1 88 ? 12.361 -4.870 -18.846 1.00 97.75 88 ASN A N 1
ATOM 744 C CA . ASN A 1 88 ? 10.905 -4.801 -18.990 1.00 97.75 88 ASN A CA 1
ATOM 745 C C . ASN A 1 88 ? 10.218 -6.100 -18.536 1.00 97.75 88 ASN A C 1
ATOM 747 O O . ASN A 1 88 ? 9.226 -6.045 -17.813 1.00 97.75 88 ASN A O 1
ATOM 751 N N . HIS A 1 89 ? 10.763 -7.273 -18.883 1.00 97.94 89 HIS A N 1
ATOM 752 C CA . HIS A 1 89 ? 10.217 -8.557 -18.435 1.00 97.94 89 HIS A CA 1
ATOM 753 C C . HIS A 1 89 ? 10.296 -8.737 -16.908 1.00 97.94 89 HIS A C 1
ATOM 755 O O . HIS A 1 89 ? 9.319 -9.153 -16.281 1.00 97.94 89 HIS A O 1
ATOM 761 N N . VAL A 1 90 ? 11.435 -8.400 -16.293 1.00 98.25 90 VAL A N 1
ATOM 762 C CA . VAL A 1 90 ? 11.602 -8.452 -14.830 1.00 98.25 90 VAL A CA 1
ATOM 763 C C . VAL A 1 90 ? 10.655 -7.466 -14.141 1.00 98.25 90 VAL A C 1
ATOM 765 O O . VAL A 1 90 ? 10.019 -7.830 -13.151 1.00 98.25 90 VAL A O 1
ATOM 768 N N . ASN A 1 91 ? 10.506 -6.255 -14.685 1.00 98.12 91 ASN A N 1
ATOM 769 C CA . ASN A 1 91 ? 9.575 -5.250 -14.179 1.00 98.12 91 ASN A CA 1
ATOM 770 C C . ASN A 1 91 ? 8.114 -5.728 -14.259 1.00 98.12 91 ASN A C 1
ATOM 772 O O . ASN A 1 91 ? 7.392 -5.640 -13.270 1.00 98.12 91 ASN A O 1
ATOM 776 N N . ASP A 1 92 ? 7.693 -6.320 -15.379 1.00 98.25 92 ASP A N 1
ATOM 777 C CA . ASP A 1 92 ? 6.356 -6.908 -15.545 1.00 98.25 92 ASP A CA 1
ATOM 778 C C . ASP A 1 92 ? 6.068 -8.009 -14.513 1.00 98.25 92 ASP A C 1
ATOM 780 O O . ASP A 1 92 ? 4.984 -8.055 -13.920 1.00 98.25 92 ASP A O 1
ATOM 784 N N . VAL A 1 93 ? 7.030 -8.908 -14.280 1.00 98.25 93 VAL A N 1
ATOM 785 C CA . VAL A 1 93 ? 6.909 -9.982 -13.281 1.00 98.25 93 VAL A CA 1
ATOM 786 C C . VAL A 1 93 ? 6.828 -9.400 -11.866 1.00 98.25 93 VAL A C 1
ATOM 788 O O . VAL A 1 93 ? 5.964 -9.812 -11.084 1.00 98.25 93 VAL A O 1
ATOM 791 N N . LEU A 1 94 ? 7.674 -8.415 -11.548 1.00 98.25 94 LEU A N 1
ATOM 792 C CA . LEU A 1 94 ? 7.679 -7.729 -10.257 1.00 98.25 94 LEU A CA 1
ATOM 793 C C . LEU A 1 94 ? 6.358 -6.988 -10.010 1.00 98.25 94 LEU A C 1
ATOM 795 O O . LEU A 1 94 ? 5.750 -7.170 -8.956 1.00 98.25 94 LEU A O 1
ATOM 799 N N . MET A 1 95 ? 5.869 -6.229 -10.992 1.00 98.19 95 MET A N 1
ATOM 800 C CA . MET A 1 95 ? 4.591 -5.517 -10.922 1.00 98.19 95 MET A CA 1
ATOM 801 C C . MET A 1 95 ? 3.426 -6.482 -10.690 1.00 98.19 95 MET A C 1
ATOM 803 O O . MET A 1 95 ? 2.657 -6.290 -9.749 1.00 98.19 95 MET A O 1
ATOM 807 N N . ARG A 1 96 ? 3.332 -7.580 -11.456 1.00 98.25 96 ARG A N 1
ATOM 808 C CA . ARG A 1 96 ? 2.291 -8.610 -11.255 1.00 98.25 96 ARG A CA 1
ATOM 809 C C . ARG A 1 96 ? 2.343 -9.222 -9.853 1.00 98.25 96 ARG A C 1
ATOM 811 O O . ARG A 1 96 ? 1.293 -9.431 -9.238 1.00 98.25 96 ARG A O 1
ATOM 818 N N . TYR A 1 97 ? 3.542 -9.503 -9.337 1.00 98.25 97 TYR A N 1
ATOM 819 C CA . TYR A 1 97 ? 3.719 -10.006 -7.974 1.00 98.25 97 TYR A CA 1
ATOM 820 C C . TYR A 1 97 ? 3.266 -8.981 -6.924 1.00 98.25 97 TYR A C 1
ATOM 822 O O . TYR A 1 97 ? 2.496 -9.334 -6.027 1.00 98.25 97 TYR A O 1
ATOM 830 N N . LEU A 1 98 ? 3.688 -7.720 -7.054 1.00 98.44 98 LEU A N 1
ATOM 831 C CA . LEU A 1 98 ? 3.327 -6.639 -6.137 1.00 98.44 98 LEU A CA 1
ATOM 832 C C . LEU A 1 98 ? 1.817 -6.378 -6.140 1.00 98.44 98 LEU A C 1
ATOM 834 O O . LEU A 1 98 ? 1.214 -6.409 -5.070 1.00 98.44 98 LEU A O 1
ATOM 838 N N . THR A 1 99 ? 1.178 -6.234 -7.305 1.00 98.44 99 THR A N 1
ATOM 839 C CA . THR A 1 99 ? -0.282 -6.058 -7.416 1.00 98.44 99 THR A CA 1
ATOM 840 C C . THR A 1 99 ? -1.039 -7.209 -6.750 1.00 98.44 99 THR A C 1
ATOM 842 O O . THR A 1 99 ? -1.942 -6.972 -5.947 1.00 98.44 99 THR A O 1
ATOM 845 N N . ARG A 1 100 ? -0.638 -8.466 -6.998 1.00 98.31 100 ARG A N 1
ATOM 846 C CA . ARG A 1 100 ? -1.256 -9.635 -6.346 1.00 98.31 100 ARG A CA 1
ATOM 847 C C . ARG A 1 100 ? -1.040 -9.633 -4.829 1.00 98.31 100 ARG A C 1
ATOM 849 O O . ARG A 1 100 ? -1.935 -10.033 -4.084 1.00 98.31 100 ARG A O 1
ATOM 856 N N . ARG A 1 101 ? 0.138 -9.209 -4.362 1.00 98.19 101 ARG A N 1
ATOM 857 C CA . ARG A 1 101 ? 0.477 -9.161 -2.933 1.00 98.19 101 ARG A CA 1
ATOM 858 C C . ARG A 1 101 ? -0.275 -8.046 -2.205 1.00 98.19 101 ARG A C 1
ATOM 860 O O . ARG A 1 101 ? -0.720 -8.285 -1.086 1.00 98.19 101 ARG A O 1
ATOM 867 N N . ILE A 1 102 ? -0.455 -6.889 -2.844 1.00 98.38 102 ILE A N 1
ATOM 868 C CA . ILE A 1 102 ? -1.260 -5.765 -2.346 1.00 98.38 102 ILE A CA 1
ATOM 869 C C . ILE A 1 102 ? -2.720 -6.204 -2.194 1.00 98.38 102 ILE A C 1
ATOM 871 O O . ILE A 1 102 ? -3.225 -6.179 -1.076 1.00 98.38 102 ILE A O 1
ATOM 875 N N . ALA A 1 103 ? -3.341 -6.760 -3.240 1.00 98.31 103 ALA A N 1
ATOM 876 C CA . ALA A 1 103 ? -4.729 -7.238 -3.181 1.00 98.31 103 ALA A CA 1
ATOM 877 C C . ALA A 1 103 ? -4.961 -8.309 -2.088 1.00 98.31 103 ALA A C 1
ATOM 879 O O . ALA A 1 103 ? -5.998 -8.329 -1.418 1.00 98.31 103 ALA A O 1
ATOM 880 N N . LEU A 1 104 ? -3.981 -9.192 -1.848 1.00 98.44 104 LEU A N 1
ATOM 881 C CA . LEU A 1 104 ? -4.029 -10.167 -0.748 1.00 98.44 104 LEU A CA 1
ATOM 882 C C . LEU A 1 104 ? -3.954 -9.503 0.642 1.00 98.44 104 LEU A C 1
ATOM 884 O O . LEU A 1 104 ? -4.563 -9.983 1.598 1.00 98.44 104 LEU A O 1
ATOM 888 N N . ILE A 1 105 ? -3.195 -8.415 0.776 1.00 98.44 105 ILE A N 1
ATOM 889 C CA . ILE A 1 105 ? -3.092 -7.656 2.028 1.00 98.44 105 ILE A CA 1
ATOM 890 C C . ILE A 1 105 ? -4.368 -6.837 2.255 1.00 98.44 105 ILE A C 1
ATOM 892 O O . ILE A 1 105 ? -4.904 -6.871 3.359 1.00 98.44 105 ILE A O 1
ATOM 896 N N . GLU A 1 106 ? -4.900 -6.179 1.226 1.00 98.38 106 GLU A N 1
ATOM 897 C CA . GLU A 1 106 ? -6.150 -5.408 1.278 1.00 98.38 106 GLU A CA 1
ATOM 898 C C . GLU A 1 106 ? -7.347 -6.284 1.662 1.00 98.38 106 GLU A C 1
ATOM 900 O O . GLU A 1 106 ? -8.071 -5.962 2.604 1.00 98.38 106 GLU A O 1
ATOM 905 N N . THR A 1 107 ? -7.509 -7.446 1.020 1.00 98.38 107 THR A N 1
ATOM 906 C CA . THR A 1 107 ? -8.570 -8.407 1.378 1.00 98.38 107 THR A CA 1
ATOM 907 C C . THR A 1 107 ? -8.432 -8.917 2.815 1.00 98.38 107 THR A C 1
ATOM 909 O O . THR A 1 107 ? -9.437 -9.066 3.511 1.00 98.38 107 THR A O 1
ATOM 912 N N . ARG A 1 108 ? -7.203 -9.121 3.311 1.00 98.31 108 ARG A N 1
ATOM 913 C CA . ARG A 1 108 ? -6.963 -9.491 4.715 1.00 98.31 108 ARG A CA 1
ATOM 914 C C . ARG A 1 108 ? -7.251 -8.337 5.683 1.00 98.31 108 ARG A C 1
ATOM 916 O O . ARG A 1 108 ? -7.795 -8.585 6.757 1.00 98.31 108 ARG A O 1
ATOM 923 N N . ILE A 1 109 ? -6.912 -7.096 5.328 1.00 98.38 109 ILE A N 1
ATOM 924 C CA . ILE A 1 109 ? -7.262 -5.894 6.105 1.00 98.38 109 ILE A CA 1
ATOM 925 C C . ILE A 1 109 ? -8.782 -5.770 6.212 1.00 98.38 109 ILE A C 1
ATOM 927 O O . ILE A 1 109 ? -9.292 -5.548 7.307 1.00 98.38 109 ILE A O 1
ATOM 931 N N . GLU A 1 110 ? -9.506 -5.970 5.113 1.00 98.19 110 GLU A N 1
ATOM 932 C CA . GLU A 1 110 ? -10.967 -5.890 5.091 1.00 98.19 110 GLU A CA 1
ATOM 933 C C . GLU A 1 110 ? -11.619 -6.989 5.948 1.00 98.19 110 GLU A C 1
ATOM 935 O O . GLU A 1 110 ? -12.496 -6.703 6.763 1.00 98.19 110 GLU A O 1
ATOM 940 N N . GLN A 1 111 ? -11.119 -8.228 5.883 1.00 98.25 111 GLN A N 1
ATOM 941 C CA . GLN A 1 111 ? -11.544 -9.302 6.794 1.00 98.25 111 GLN A CA 1
ATOM 942 C C . GLN A 1 111 ? -11.336 -8.932 8.274 1.00 98.25 111 GLN A C 1
ATOM 944 O O . GLN A 1 111 ? -12.217 -9.180 9.101 1.00 98.25 111 GLN A O 1
ATOM 949 N N . TRP A 1 112 ? -10.200 -8.314 8.620 1.00 98.38 112 TRP A N 1
ATOM 950 C CA . TRP A 1 112 ? -9.937 -7.845 9.985 1.00 98.38 112 TRP A CA 1
ATOM 951 C C . TRP A 1 112 ? -10.833 -6.674 10.399 1.00 98.38 112 TRP A C 1
ATOM 953 O O . TRP A 1 112 ? -11.312 -6.680 11.532 1.00 98.38 112 TRP A O 1
ATOM 963 N N . ARG A 1 113 ? -11.117 -5.715 9.505 1.00 98.00 113 ARG A N 1
ATOM 964 C CA . ARG A 1 113 ? -12.076 -4.621 9.756 1.00 98.00 113 ARG A CA 1
ATOM 965 C C . ARG A 1 113 ? -13.467 -5.174 10.053 1.00 98.00 113 ARG A C 1
ATOM 967 O O . ARG A 1 113 ? -14.028 -4.879 11.103 1.00 98.00 113 ARG A O 1
ATOM 974 N N . GLN A 1 114 ? -13.976 -6.060 9.196 1.00 98.31 114 GLN A N 1
ATOM 975 C CA . GLN A 1 114 ? -15.283 -6.691 9.396 1.00 98.31 114 GLN A CA 1
ATOM 976 C C . GLN A 1 114 ? -15.347 -7.524 10.677 1.00 98.31 114 GLN A C 1
ATOM 978 O O . GLN A 1 114 ? -16.384 -7.546 11.340 1.00 98.31 114 GLN A O 1
ATOM 983 N N . ARG A 1 115 ? -14.260 -8.218 11.038 1.00 98.25 115 ARG A N 1
ATOM 984 C CA . ARG A 1 115 ? -14.169 -8.942 12.310 1.00 98.25 115 ARG A CA 1
ATOM 985 C C . ARG A 1 115 ? -14.231 -7.978 13.496 1.00 98.25 115 ARG A C 1
ATOM 987 O O . ARG A 1 115 ? -15.062 -8.181 14.378 1.00 98.25 115 ARG A O 1
ATOM 994 N N . TYR A 1 116 ? -13.415 -6.927 13.481 1.00 98.06 116 TYR A N 1
ATOM 995 C CA . TYR A 1 116 ? -13.382 -5.908 14.528 1.00 98.06 116 TYR A CA 1
ATOM 996 C C . TYR A 1 116 ? -14.746 -5.227 14.706 1.00 98.06 116 TYR A C 1
ATOM 998 O O . TYR A 1 116 ? -15.223 -5.108 15.828 1.00 98.06 116 TYR A O 1
ATOM 1006 N N . ASP A 1 117 ? -15.432 -4.866 13.618 1.00 98.25 117 ASP A N 1
ATOM 1007 C CA . ASP A 1 117 ? -16.764 -4.253 13.687 1.00 98.25 117 ASP A CA 1
ATOM 1008 C C . ASP A 1 117 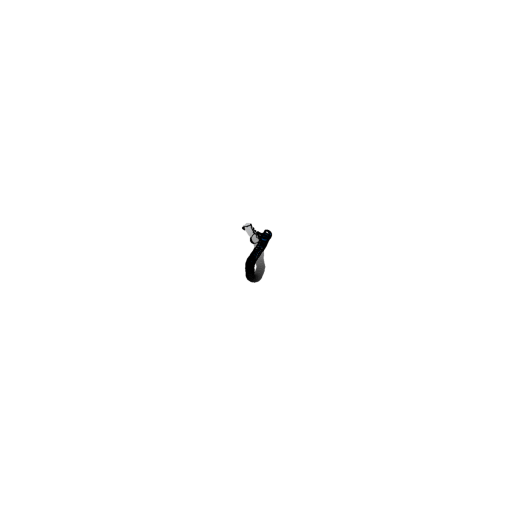? -17.836 -5.205 14.245 1.00 98.25 117 ASP A C 1
ATOM 1010 O O . ASP A 1 117 ? -18.768 -4.758 14.921 1.00 98.25 117 ASP A O 1
ATOM 1014 N N . ARG A 1 118 ? -17.725 -6.517 13.989 1.00 98.19 118 ARG A N 1
ATOM 1015 C CA . ARG A 1 118 ? -18.609 -7.535 14.589 1.00 98.19 118 ARG A CA 1
ATOM 1016 C C . ARG A 1 118 ? -18.342 -7.687 16.085 1.00 98.19 118 ARG A C 1
ATOM 1018 O O . ARG A 1 118 ? -19.292 -7.650 16.862 1.00 98.19 118 ARG A O 1
ATOM 1025 N N . GLU A 1 119 ? -17.075 -7.825 16.477 1.00 98.19 119 GLU A N 1
ATOM 1026 C CA . GLU A 1 119 ? -16.654 -7.936 17.882 1.00 98.19 119 GLU A CA 1
ATOM 1027 C C . GLU A 1 119 ? -17.040 -6.669 18.663 1.00 98.19 119 GLU A C 1
ATOM 1029 O O . GLU A 1 119 ? -17.688 -6.760 19.703 1.00 98.19 119 GLU A O 1
ATOM 1034 N N . LYS A 1 120 ? -16.788 -5.478 18.109 1.00 98.19 120 LYS A N 1
ATOM 1035 C CA . LYS A 1 120 ? -17.209 -4.192 18.680 1.00 98.19 120 LYS A CA 1
ATOM 1036 C C . LYS A 1 120 ? -18.722 -4.122 18.908 1.00 98.19 120 LYS A C 1
ATOM 1038 O O . LYS A 1 120 ? -19.146 -3.808 20.015 1.00 98.19 120 LYS A O 1
ATOM 1043 N N . LYS A 1 121 ? -19.546 -4.457 17.905 1.00 98.19 121 LYS A N 1
ATOM 1044 C CA . LYS A 1 121 ? -21.020 -4.471 18.044 1.00 98.19 121 LYS A CA 1
ATOM 1045 C C . LYS A 1 121 ? -21.509 -5.492 19.075 1.00 98.19 121 LYS A C 1
ATOM 1047 O O . LYS A 1 121 ? -22.514 -5.252 19.744 1.00 98.19 121 LYS A O 1
ATOM 1052 N N . MET A 1 122 ? -20.819 -6.625 19.197 1.00 98.19 122 MET A N 1
ATOM 1053 C CA . MET A 1 122 ? -21.098 -7.652 20.200 1.00 98.19 122 MET A CA 1
ATOM 1054 C C . MET A 1 122 ? -20.794 -7.125 21.612 1.00 98.19 122 MET A C 1
ATOM 1056 O O . MET A 1 122 ? -21.708 -7.086 22.437 1.00 98.19 122 MET A O 1
ATOM 1060 N N . TYR A 1 123 ? -19.601 -6.573 21.852 1.00 98.06 123 TYR A N 1
ATOM 1061 C CA . TYR A 1 123 ? -19.247 -5.980 23.147 1.00 98.06 123 TYR A CA 1
ATOM 1062 C C . TYR A 1 123 ? -20.107 -4.757 23.502 1.00 98.06 123 TYR A C 1
ATOM 1064 O O . TYR A 1 123 ? -20.535 -4.619 24.644 1.00 98.06 123 TYR A O 1
ATOM 1072 N N . GLU A 1 124 ? -20.452 -3.891 22.543 1.00 98.25 124 GLU A N 1
ATOM 1073 C CA . GLU A 1 124 ? -21.387 -2.775 22.766 1.00 98.25 124 GLU A CA 1
ATOM 1074 C C . GLU A 1 124 ? -22.782 -3.259 23.202 1.00 98.25 124 GLU A C 1
ATOM 1076 O O . GLU A 1 124 ? -23.439 -2.608 24.023 1.00 98.25 124 GLU A O 1
ATOM 1081 N N . LYS A 1 125 ? -23.241 -4.407 22.684 1.00 98.12 125 LYS A N 1
ATOM 1082 C CA . LYS A 1 125 ? -24.503 -5.041 23.092 1.00 98.12 125 LYS A CA 1
ATOM 1083 C C . LYS A 1 125 ? -24.403 -5.643 24.496 1.00 98.12 125 LYS A C 1
ATOM 1085 O O . LYS A 1 125 ? -25.333 -5.465 25.282 1.00 98.12 125 LYS A O 1
ATOM 1090 N N . GLU A 1 126 ? -23.299 -6.310 24.824 1.00 98.12 126 GLU A N 1
ATOM 1091 C CA . GLU A 1 126 ? -23.051 -6.868 26.162 1.00 98.12 126 GLU A CA 1
ATOM 1092 C C . GLU A 1 126 ? -22.941 -5.767 27.224 1.00 98.12 126 GLU A C 1
ATOM 1094 O O . GLU A 1 126 ? -23.664 -5.806 28.218 1.00 98.12 126 GLU A O 1
ATOM 1099 N N . ILE A 1 127 ? -22.151 -4.720 26.968 1.00 98.19 127 ILE A N 1
ATOM 1100 C CA . ILE A 1 127 ? -22.038 -3.538 27.838 1.00 98.19 127 ILE A CA 1
ATOM 1101 C C . ILE A 1 127 ? -23.413 -2.896 28.058 1.00 98.19 127 ILE A C 1
ATOM 110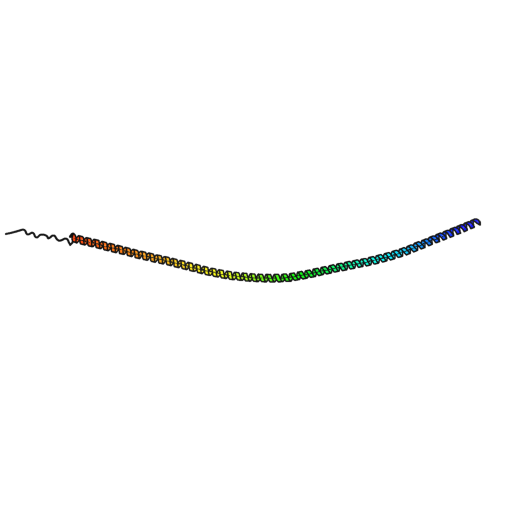3 O O . ILE A 1 127 ? -23.743 -2.518 29.181 1.00 98.19 127 ILE A O 1
ATOM 1107 N N . ARG A 1 128 ? -24.246 -2.788 27.013 1.00 98.31 128 ARG A N 1
ATOM 1108 C CA . ARG A 1 128 ? -25.615 -2.261 27.143 1.00 98.31 128 ARG A CA 1
ATOM 1109 C C . ARG A 1 128 ? -26.504 -3.168 27.998 1.00 98.31 128 ARG A C 1
ATOM 1111 O O . ARG A 1 128 ? -27.255 -2.651 28.819 1.00 98.31 128 ARG A O 1
ATOM 1118 N N . LYS A 1 129 ? -26.410 -4.493 27.839 1.00 98.31 129 LYS A N 1
ATOM 1119 C CA . LYS A 1 129 ? -27.152 -5.467 28.657 1.00 98.31 129 LYS A CA 1
ATOM 1120 C C . LYS A 1 129 ? -26.774 -5.338 30.135 1.00 98.31 129 LYS A C 1
ATOM 1122 O O . LYS A 1 129 ? -27.660 -5.122 30.952 1.00 98.31 129 LYS A O 1
ATOM 1127 N N . VAL A 1 130 ? -25.477 -5.352 30.448 1.00 98.19 130 VAL A N 1
ATOM 1128 C CA . VAL A 1 130 ? -24.969 -5.219 31.825 1.00 98.19 130 VAL A CA 1
ATOM 1129 C C . VAL A 1 130 ? -25.346 -3.864 32.436 1.00 98.19 130 VAL A C 1
ATOM 1131 O O . VAL A 1 130 ? -25.769 -3.809 33.585 1.00 98.19 130 VAL A O 1
ATOM 1134 N N . ARG A 1 131 ? -25.282 -2.760 31.675 1.00 98.12 131 ARG A N 1
ATOM 1135 C CA . ARG A 1 131 ? -25.754 -1.442 32.148 1.00 98.12 131 ARG A CA 1
ATOM 1136 C C . ARG A 1 131 ? -27.246 -1.435 32.489 1.00 98.12 131 ARG A C 1
ATOM 1138 O O . ARG A 1 131 ? -27.622 -0.841 33.493 1.00 98.12 131 ARG A O 1
ATOM 1145 N N . ASN A 1 132 ? -28.079 -2.096 31.686 1.00 98.06 132 ASN A N 1
ATOM 1146 C CA . ASN A 1 132 ? -29.509 -2.220 31.971 1.00 98.06 132 ASN A CA 1
ATOM 1147 C C . ASN A 1 132 ? -29.765 -3.100 33.208 1.00 98.06 132 ASN A C 1
ATOM 1149 O O . ASN A 1 132 ? -30.619 -2.768 34.022 1.00 98.06 132 ASN A O 1
ATOM 1153 N N . GLU A 1 133 ? -29.012 -4.191 33.375 1.00 98.06 133 GLU A N 1
ATOM 1154 C CA . GLU A 1 133 ? -29.084 -5.063 34.558 1.00 98.06 133 GLU A CA 1
ATOM 1155 C C . GLU A 1 133 ? -28.688 -4.312 35.838 1.00 98.06 133 GLU A C 1
ATOM 1157 O O . GLU A 1 133 ? -29.420 -4.375 36.824 1.00 98.06 133 GLU A O 1
ATOM 1162 N N . ILE A 1 134 ? -27.607 -3.522 35.799 1.00 97.94 134 ILE A N 1
ATOM 1163 C CA . ILE A 1 134 ? -27.197 -2.635 36.900 1.00 97.94 134 ILE A CA 1
ATOM 1164 C C . ILE A 1 134 ? -28.291 -1.603 37.204 1.00 97.94 134 ILE A C 1
ATOM 1166 O O . ILE A 1 134 ? -28.675 -1.463 38.361 1.00 97.94 134 ILE A O 1
ATOM 1170 N N . GLY A 1 135 ? -28.835 -0.923 36.189 1.00 98.00 135 GLY A N 1
ATOM 1171 C CA . GLY A 1 135 ? -29.892 0.076 36.385 1.00 98.00 135 GLY A CA 1
ATOM 1172 C C . GLY A 1 135 ? -31.185 -0.507 36.969 1.00 98.00 135 GLY A C 1
ATOM 1173 O O . GLY A 1 135 ? -31.843 0.142 37.778 1.00 98.00 135 GLY A O 1
ATOM 1174 N N . ASN A 1 136 ? -31.533 -1.747 36.613 1.00 97.50 136 ASN A N 1
ATOM 1175 C CA . ASN A 1 136 ? -32.668 -2.455 37.209 1.00 97.50 136 ASN A CA 1
ATOM 1176 C C .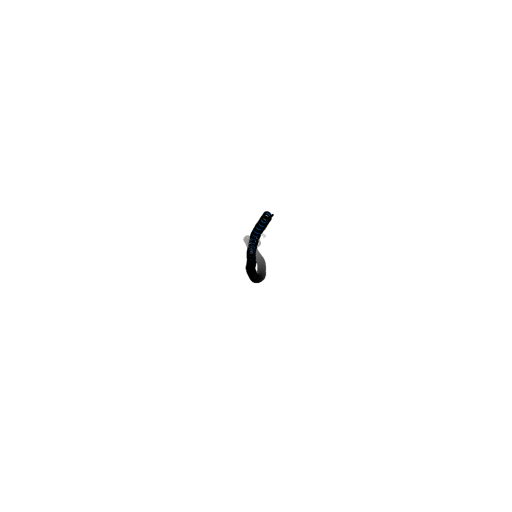 ASN A 1 136 ? -32.383 -2.860 38.665 1.00 97.50 136 ASN A C 1
ATOM 1178 O O . ASN A 1 136 ? -33.248 -2.694 39.521 1.00 97.50 136 ASN A O 1
ATOM 1182 N N . ALA A 1 137 ? -31.174 -3.348 38.961 1.00 97.25 137 ALA A N 1
ATOM 1183 C CA . ALA A 1 137 ? -30.766 -3.687 40.324 1.00 97.25 137 ALA A CA 1
ATOM 1184 C C . ALA A 1 137 ? -30.709 -2.451 41.241 1.00 97.25 137 ALA A C 1
ATOM 1186 O O . ALA A 1 137 ? -31.097 -2.539 42.401 1.00 97.25 137 ALA A O 1
ATOM 1187 N N . GLN A 1 138 ? -30.281 -1.296 40.719 1.00 97.75 138 GLN A N 1
ATOM 1188 C CA . GLN A 1 138 ? -30.296 -0.020 41.441 1.00 97.75 138 GLN A CA 1
ATOM 1189 C C . GLN A 1 138 ? -31.721 0.403 41.810 1.00 97.75 138 GLN A C 1
ATOM 1191 O O . GLN A 1 138 ? -31.974 0.658 42.981 1.00 97.75 138 GLN A O 1
ATOM 1196 N N . LYS A 1 139 ? -32.666 0.373 40.860 1.00 97.56 139 LYS A N 1
ATOM 1197 C CA . LYS A 1 139 ? -34.085 0.659 41.142 1.00 97.56 139 LYS A CA 1
ATOM 1198 C C . LYS A 1 139 ? -34.677 -0.277 42.192 1.00 97.56 139 LYS A C 1
ATOM 1200 O O . LYS A 1 139 ? -35.317 0.185 43.124 1.00 97.56 139 LYS A O 1
ATOM 1205 N N . TYR A 1 140 ? -34.410 -1.577 42.079 1.00 97.50 140 TYR A N 1
ATOM 1206 C CA . TYR A 1 140 ? -34.880 -2.556 43.060 1.00 97.50 140 TYR A CA 1
ATOM 1207 C C . TYR A 1 140 ? -34.295 -2.309 44.464 1.00 97.50 140 TYR A C 1
ATOM 1209 O O . TYR A 1 140 ? -34.988 -2.475 45.464 1.00 97.50 140 TYR A O 1
ATOM 1217 N N . LEU A 1 141 ? -33.030 -1.878 44.556 1.00 97.62 141 LEU A N 1
ATOM 1218 C CA . LEU A 1 141 ? -32.418 -1.477 45.827 1.00 97.62 141 LEU A CA 1
ATOM 1219 C C . LEU A 1 141 ? -33.013 -0.173 46.377 1.00 97.62 141 LEU A C 1
ATOM 1221 O O . LEU A 1 141 ? -33.203 -0.077 47.586 1.00 97.62 141 LEU A O 1
ATOM 1225 N N . GLU A 1 142 ? -33.324 0.807 45.526 1.00 97.19 142 GLU A N 1
ATOM 1226 C CA . GLU A 1 142 ? -34.022 2.040 45.921 1.00 97.19 142 GLU A CA 1
ATOM 1227 C C . GLU A 1 142 ? -35.422 1.720 46.471 1.00 97.19 142 GLU A C 1
ATOM 1229 O O . GLU A 1 142 ? -35.726 2.101 47.601 1.00 97.19 142 GLU A O 1
ATOM 1234 N N . GLU A 1 143 ? -36.221 0.935 45.740 1.00 96.94 143 GLU A N 1
ATOM 1235 C CA . GLU A 1 143 ? -37.545 0.448 46.158 1.00 96.94 143 GLU A CA 1
ATOM 1236 C C . GLU A 1 143 ? -37.472 -0.289 47.508 1.00 96.94 143 GLU A C 1
ATOM 1238 O O . GLU A 1 143 ? -38.177 0.072 48.454 1.00 96.94 143 GLU A O 1
ATOM 1243 N N . LEU A 1 144 ? -36.552 -1.251 47.650 1.00 97.06 144 LEU A N 1
ATOM 1244 C CA . LEU A 1 144 ? -36.365 -2.002 48.895 1.00 97.06 144 LEU A CA 1
ATOM 1245 C C . LEU A 1 144 ? -35.892 -1.115 50.060 1.00 97.06 144 LEU A C 1
ATOM 1247 O O . LEU A 1 144 ? -36.269 -1.357 51.205 1.00 97.06 144 LEU A O 1
ATOM 1251 N N . THR A 1 145 ? -35.093 -0.080 49.785 1.00 96.88 145 THR A N 1
ATOM 1252 C CA . THR A 1 145 ? -34.651 0.886 50.804 1.00 96.88 145 THR A CA 1
ATOM 1253 C C . THR A 1 145 ? -35.811 1.768 51.258 1.00 96.88 145 THR A C 1
ATOM 1255 O O . THR A 1 145 ? -35.964 1.988 52.458 1.00 96.88 145 THR A O 1
ATOM 1258 N N . THR A 1 146 ? -36.667 2.228 50.338 1.00 97.00 146 THR A N 1
ATOM 1259 C CA . THR A 1 146 ? -37.865 3.004 50.702 1.00 97.00 146 THR A CA 1
ATOM 1260 C C . THR A 1 146 ? -38.864 2.175 51.506 1.00 97.00 146 THR A C 1
ATOM 1262 O O . THR A 1 146 ? -39.338 2.642 52.538 1.00 97.00 146 THR A O 1
ATOM 1265 N N . GLU A 1 147 ? -39.107 0.919 51.118 1.00 96.44 147 GLU A N 1
ATOM 1266 C CA . GLU A 1 147 ? -39.910 -0.021 51.907 1.00 96.44 147 GLU A CA 1
ATOM 1267 C C . GLU A 1 147 ? -39.301 -0.258 53.295 1.00 96.44 147 GLU A C 1
ATOM 1269 O O . GLU A 1 147 ? -40.015 -0.218 54.295 1.00 96.44 147 GLU A O 1
ATOM 1274 N N . TYR A 1 148 ? -37.982 -0.450 53.398 1.00 96.50 148 TYR A N 1
ATOM 1275 C CA . TYR A 1 148 ? -37.313 -0.602 54.693 1.00 96.50 148 TYR A CA 1
ATOM 1276 C C . TYR A 1 148 ? -37.497 0.635 55.588 1.00 96.50 148 TYR A C 1
ATOM 1278 O O . TYR A 1 148 ? -37.860 0.487 56.754 1.00 96.50 148 TYR A O 1
ATOM 1286 N N . CYS A 1 149 ? -37.309 1.846 55.049 1.00 96.50 149 CYS A N 1
ATOM 1287 C CA . CYS A 1 149 ? -37.544 3.095 55.778 1.00 96.50 149 CYS A CA 1
ATOM 1288 C C . CYS A 1 149 ? -38.996 3.213 56.264 1.00 96.50 149 CYS A C 1
ATOM 1290 O O . CYS A 1 149 ? -39.211 3.416 57.456 1.00 96.50 149 CYS A O 1
ATOM 1292 N N . ASN A 1 150 ? -39.980 2.994 55.385 1.00 96.12 150 ASN A N 1
ATOM 1293 C CA . ASN A 1 150 ? -41.405 3.051 55.735 1.00 96.12 150 ASN A CA 1
ATOM 1294 C C . ASN A 1 150 ? -41.763 2.050 56.851 1.00 96.12 150 ASN A C 1
ATOM 1296 O O . ASN A 1 150 ? -42.474 2.385 57.799 1.00 96.12 150 ASN A O 1
ATOM 1300 N N . ASN A 1 151 ? -41.254 0.817 56.757 1.00 95.88 151 ASN A N 1
ATOM 1301 C CA . ASN A 1 151 ? -41.490 -0.219 57.763 1.00 95.88 151 ASN A CA 1
ATOM 1302 C C . ASN A 1 151 ? -40.799 0.104 59.099 1.00 95.88 151 ASN A C 1
ATOM 1304 O O . ASN A 1 151 ? -41.378 -0.148 60.156 1.00 95.88 151 ASN A O 1
ATOM 1308 N N . GLN A 1 152 ? -39.599 0.694 59.076 1.00 96.19 152 GLN A N 1
ATOM 1309 C CA . GLN A 1 152 ? -38.905 1.137 60.287 1.00 96.19 152 GLN A CA 1
ATOM 1310 C C . GLN A 1 152 ? -39.653 2.293 60.971 1.00 96.19 152 GLN A C 1
ATOM 1312 O O . GLN A 1 152 ? -39.900 2.221 62.172 1.00 96.19 152 GLN A O 1
ATOM 1317 N N . GLU A 1 153 ? -40.102 3.301 60.215 1.00 96.62 153 GLU A N 1
ATOM 1318 C CA . GLU A 1 153 ? -40.927 4.403 60.735 1.00 9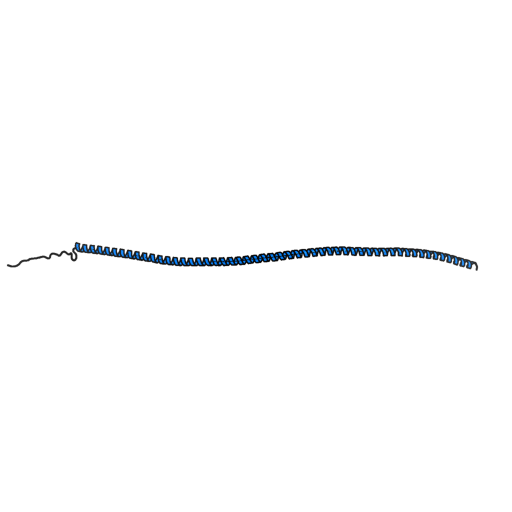6.62 153 GLU A CA 1
ATOM 1319 C C . GLU A 1 153 ? -42.243 3.894 61.353 1.00 96.62 153 GLU A C 1
ATOM 1321 O O . GLU A 1 153 ? -42.658 4.360 62.419 1.00 96.62 153 GLU A O 1
ATOM 1326 N N . PHE A 1 154 ? -42.880 2.890 60.739 1.00 96.56 154 PHE A N 1
ATOM 1327 C CA . PHE A 1 154 ? -44.072 2.241 61.293 1.00 96.56 154 PHE A CA 1
ATOM 1328 C C . PHE A 1 154 ? -43.787 1.492 62.609 1.00 96.56 154 PHE A C 1
ATOM 1330 O O . PHE A 1 154 ? -44.558 1.593 63.565 1.00 96.56 154 PHE A O 1
ATOM 1337 N N . ILE A 1 155 ? -42.667 0.767 62.696 1.00 95.88 155 ILE A N 1
ATOM 1338 C CA . ILE A 1 155 ? -42.256 0.080 63.932 1.00 95.88 155 ILE A CA 1
ATOM 1339 C C . ILE A 1 155 ? -41.955 1.098 65.040 1.00 95.88 155 ILE A C 1
ATOM 1341 O O . ILE A 1 155 ? -42.433 0.935 66.165 1.00 95.88 155 ILE A O 1
ATOM 1345 N N . ASP A 1 156 ? -41.212 2.161 64.731 1.00 96.19 156 ASP A N 1
ATOM 1346 C CA . ASP A 1 156 ? -40.802 3.173 65.708 1.00 96.19 156 ASP A CA 1
ATOM 1347 C C . ASP A 1 156 ? -42.000 3.977 66.237 1.00 96.19 156 ASP A C 1
ATOM 1349 O O . ASP A 1 156 ? -42.099 4.225 67.443 1.00 96.19 156 ASP A O 1
ATOM 1353 N N . THR A 1 157 ? -42.960 4.321 65.370 1.00 96.06 157 THR A N 1
ATOM 1354 C CA . THR A 1 157 ? -44.221 4.962 65.785 1.00 96.06 157 THR A CA 1
ATOM 1355 C C . THR A 1 157 ? -45.074 4.035 66.652 1.00 96.06 157 THR A C 1
ATOM 1357 O O . THR A 1 157 ? -45.496 4.447 67.734 1.00 96.06 157 THR A O 1
ATOM 1360 N N . TYR A 1 158 ? -45.246 2.764 66.272 1.00 95.69 158 TYR A N 1
ATOM 1361 C CA . TYR A 1 158 ? -45.983 1.785 67.080 1.00 95.69 158 TYR A CA 1
ATOM 1362 C C . TYR A 1 158 ? -45.346 1.544 68.464 1.00 95.69 158 TYR A C 1
ATOM 1364 O O . TYR A 1 158 ? -46.047 1.454 69.477 1.00 95.69 158 TYR A O 1
ATOM 1372 N N . LEU A 1 159 ? -44.011 1.484 68.543 1.00 95.75 159 LEU A N 1
ATOM 1373 C CA . LEU A 1 159 ? -43.288 1.380 69.816 1.00 95.75 159 LEU A CA 1
ATOM 1374 C C . LEU A 1 159 ? -43.458 2.642 70.676 1.00 95.75 159 LEU A C 1
ATOM 1376 O O . LEU A 1 159 ? -43.649 2.532 71.891 1.00 95.75 159 LEU A O 1
ATOM 1380 N N . ALA A 1 160 ? -43.443 3.832 70.067 1.00 95.75 160 ALA A N 1
ATOM 1381 C CA . ALA A 1 160 ? -43.691 5.089 70.769 1.00 95.75 160 ALA A CA 1
ATOM 1382 C C . ALA A 1 160 ? -45.127 5.181 71.324 1.00 95.75 160 ALA A C 1
ATOM 1384 O O . ALA A 1 160 ? -45.314 5.644 72.454 1.00 95.75 160 ALA A O 1
ATOM 1385 N N . GLU A 1 161 ? -46.128 4.695 70.580 1.00 95.19 161 GLU A N 1
ATOM 1386 C CA . GLU A 1 161 ? -47.525 4.600 71.029 1.00 95.19 161 GLU A CA 1
ATOM 1387 C C . GLU A 1 161 ? -47.696 3.609 72.191 1.00 95.19 161 GLU A C 1
ATOM 1389 O O . GLU A 1 161 ? -48.297 3.956 73.210 1.00 95.19 161 GLU A O 1
ATOM 1394 N N . GLN A 1 162 ? -47.114 2.407 72.094 1.00 94.81 162 GLN A N 1
ATOM 1395 C CA . GLN A 1 162 ? -47.092 1.414 73.181 1.00 94.81 162 GLN A CA 1
ATOM 1396 C C . GLN A 1 162 ? -46.473 1.982 74.469 1.00 94.81 162 GLN A C 1
ATOM 1398 O O . GLN A 1 162 ? -47.031 1.845 75.561 1.00 94.81 162 GLN A O 1
ATOM 1403 N N . GLU A 1 163 ? -45.336 2.667 74.349 1.00 94.81 163 GLU A N 1
ATOM 1404 C CA . GLU A 1 163 ? -44.636 3.299 75.468 1.00 94.81 163 GLU A CA 1
ATOM 1405 C C . GLU A 1 163 ? -45.436 4.483 76.054 1.00 94.81 163 GLU A C 1
ATOM 1407 O O . GLU A 1 163 ? -45.467 4.671 77.274 1.00 94.81 163 GLU A O 1
ATOM 1412 N N . ALA A 1 164 ? -46.147 5.251 75.221 1.00 94.56 164 ALA A N 1
ATOM 1413 C CA . ALA A 1 164 ? -47.060 6.301 75.676 1.00 94.56 164 ALA A CA 1
ATOM 1414 C C . ALA A 1 164 ? -48.274 5.732 76.434 1.00 94.56 164 ALA A C 1
ATOM 1416 O O . ALA A 1 164 ? -48.592 6.221 77.521 1.00 94.56 164 ALA A O 1
ATOM 1417 N N . LEU A 1 165 ? -48.897 4.665 75.920 1.00 94.19 165 LEU A N 1
ATOM 1418 C CA . LEU A 1 165 ? -49.993 3.948 76.583 1.00 94.19 165 LEU A CA 1
ATOM 1419 C C . LEU A 1 165 ? -49.552 3.349 77.925 1.00 94.19 165 LEU A C 1
ATOM 1421 O O . LEU A 1 165 ? -50.287 3.450 78.912 1.00 94.19 165 LEU A O 1
ATOM 1425 N N . ARG A 1 166 ? -48.340 2.776 77.999 1.00 93.75 166 ARG A N 1
ATOM 1426 C CA . ARG A 1 166 ? -47.784 2.261 79.261 1.00 93.75 166 ARG A CA 1
ATOM 1427 C C . ARG A 1 166 ? -47.629 3.382 80.288 1.00 93.75 166 ARG A C 1
ATOM 1429 O O . ARG A 1 166 ? -48.160 3.258 81.391 1.00 93.75 166 ARG A O 1
ATOM 1436 N N . ARG A 1 167 ? -47.004 4.502 79.907 1.00 93.81 167 ARG A N 1
ATOM 1437 C CA . ARG A 1 167 ? -46.841 5.682 80.779 1.00 93.81 167 ARG A CA 1
ATOM 1438 C C . ARG A 1 167 ? -48.173 6.298 81.211 1.00 93.81 167 ARG A C 1
ATOM 1440 O O . ARG A 1 167 ? -48.301 6.696 82.368 1.00 93.81 167 ARG A O 1
ATOM 1447 N N . GLN A 1 168 ? -49.180 6.345 80.334 1.00 94.06 168 GLN A N 1
ATOM 1448 C CA . GLN A 1 168 ? -50.523 6.798 80.710 1.00 94.06 168 GLN A CA 1
ATOM 1449 C C . GLN A 1 168 ? -51.143 5.871 81.763 1.00 94.06 168 GLN A C 1
ATOM 1451 O O . GLN A 1 168 ? -51.641 6.351 82.780 1.00 94.06 168 GLN A O 1
ATOM 1456 N N . LYS A 1 169 ? -51.076 4.550 81.562 1.00 93.31 169 LYS A N 1
ATOM 1457 C CA . LYS A 1 169 ? -51.621 3.573 82.512 1.00 93.31 169 LYS A CA 1
ATOM 1458 C C . LYS A 1 169 ? -50.910 3.625 83.868 1.00 93.31 169 LYS A C 1
ATOM 1460 O O . LYS A 1 169 ? -51.576 3.648 84.899 1.00 93.31 169 LYS A O 1
ATOM 1465 N N . GLU A 1 170 ? -49.579 3.706 83.873 1.00 93.56 170 GLU A N 1
ATOM 1466 C CA . GLU A 1 170 ? -48.772 3.897 85.087 1.00 93.56 170 GLU A CA 1
ATOM 1467 C C . GLU A 1 170 ? -49.180 5.179 85.837 1.00 93.56 170 GLU A C 1
ATOM 1469 O O . GLU A 1 170 ? -49.333 5.163 87.062 1.00 93.56 170 GLU A O 1
ATOM 1474 N N . HIS A 1 171 ? -49.427 6.277 85.111 1.00 93.19 171 HIS A N 1
ATOM 1475 C CA . HIS A 1 171 ? -49.916 7.527 85.689 1.00 93.19 171 HIS A CA 1
ATOM 1476 C C . HIS A 1 171 ? -51.336 7.390 86.265 1.00 93.19 171 HIS A C 1
ATOM 1478 O O . HIS A 1 171 ? -51.571 7.791 87.407 1.00 93.19 171 HIS A O 1
ATOM 1484 N N . GLU A 1 172 ? -52.273 6.790 85.526 1.00 93.75 172 GLU A N 1
ATOM 1485 C CA . GLU A 1 172 ? -53.640 6.535 85.998 1.00 93.75 172 GLU A CA 1
ATOM 1486 C C . GLU A 1 172 ? -53.662 5.658 87.254 1.00 93.75 172 GLU A C 1
ATOM 1488 O O . GLU A 1 172 ? -54.363 5.981 88.215 1.00 93.75 172 GLU A O 1
ATOM 1493 N N . ASP A 1 173 ? -52.876 4.581 87.288 1.00 93.25 173 ASP A N 1
ATOM 1494 C CA . ASP A 1 173 ? -52.799 3.687 88.443 1.00 93.25 173 ASP A CA 1
ATOM 1495 C C . ASP A 1 173 ? -52.119 4.374 89.643 1.00 93.25 173 ASP A C 1
ATOM 1497 O O . ASP A 1 173 ? -52.599 4.246 90.775 1.00 93.25 173 ASP A O 1
ATOM 1501 N N . HIS A 1 174 ? -51.095 5.208 89.424 1.00 93.38 174 HIS A N 1
ATOM 1502 C CA . HIS A 1 174 ? -50.518 6.056 90.476 1.00 93.38 174 HIS A CA 1
ATOM 1503 C C . HIS A 1 174 ? -51.534 7.073 91.035 1.00 93.38 174 HIS A C 1
ATOM 1505 O O . HIS A 1 174 ? -51.631 7.260 92.257 1.00 93.38 174 HIS A O 1
ATOM 1511 N N . VAL A 1 175 ? -52.328 7.710 90.168 1.00 93.44 175 VAL A N 1
ATOM 1512 C CA . VAL A 1 175 ? -53.405 8.636 90.558 1.00 93.44 175 VAL A CA 1
ATOM 1513 C C . VAL A 1 175 ? -54.498 7.895 91.335 1.00 93.44 175 VAL A C 1
ATOM 1515 O O . VAL A 1 175 ? -54.868 8.341 92.422 1.00 93.44 175 VAL A O 1
ATOM 1518 N N . ARG A 1 176 ? -54.953 6.725 90.866 1.00 92.19 176 ARG A N 1
ATOM 1519 C CA . ARG A 1 176 ? -55.923 5.864 91.574 1.00 92.19 176 ARG A CA 1
ATOM 1520 C C . ARG A 1 176 ? -55.416 5.468 92.960 1.00 92.19 176 ARG A C 1
ATOM 1522 O O . ARG A 1 176 ? -56.132 5.660 93.942 1.00 92.19 176 ARG A O 1
ATOM 1529 N N . LEU A 1 177 ? -54.177 4.983 93.071 1.00 92.94 177 LEU A N 1
ATOM 1530 C CA . LEU A 1 177 ? -53.553 4.632 94.354 1.00 92.94 177 LEU A CA 1
ATOM 1531 C C . LEU A 1 177 ? -53.446 5.840 95.296 1.00 92.94 177 LEU A C 1
ATOM 1533 O O . LEU A 1 177 ? -53.677 5.706 96.500 1.00 92.94 177 LEU A O 1
ATOM 1537 N N . SER A 1 178 ? -53.139 7.023 94.763 1.00 91.19 178 SER A N 1
ATOM 1538 C CA . SER A 1 178 ? -53.086 8.269 95.538 1.00 91.19 178 SER A CA 1
ATOM 1539 C C . SER A 1 178 ? -54.472 8.686 96.038 1.00 91.19 178 SER A C 1
ATOM 1541 O O . SER A 1 178 ? -54.629 8.972 97.226 1.00 91.19 178 SER A O 1
ATOM 1543 N N . ILE A 1 179 ? -55.502 8.618 95.187 1.00 92.75 179 ILE A N 1
ATOM 1544 C CA . ILE A 1 179 ? -56.902 8.861 95.566 1.00 92.75 179 ILE A CA 1
ATOM 1545 C C . ILE A 1 179 ? -57.349 7.868 96.645 1.00 92.75 179 ILE A C 1
ATOM 1547 O O . ILE A 1 179 ? -57.928 8.286 97.647 1.00 92.75 179 ILE A O 1
ATOM 1551 N N . ILE A 1 180 ? -57.042 6.573 96.504 1.00 92.19 180 ILE A N 1
ATOM 1552 C CA . ILE A 1 180 ? -57.365 5.546 97.509 1.00 92.19 180 ILE A CA 1
ATOM 1553 C C . ILE A 1 180 ? -56.679 5.861 98.846 1.00 92.19 180 ILE A C 1
ATOM 1555 O O . ILE A 1 180 ? -57.341 5.830 99.885 1.00 92.19 180 ILE A O 1
ATOM 1559 N N . LYS A 1 181 ? -55.391 6.238 98.841 1.00 92.38 181 LYS A N 1
ATOM 1560 C CA . LYS A 1 181 ? -54.661 6.667 100.051 1.00 92.38 181 LYS A CA 1
ATOM 1561 C C . LYS A 1 181 ? -55.306 7.894 100.704 1.00 92.38 181 LYS A C 1
ATOM 1563 O O . LYS A 1 181 ? -55.544 7.871 101.911 1.00 92.38 181 LYS A O 1
ATOM 1568 N N . MET A 1 182 ? -55.645 8.932 99.933 1.00 90.62 182 MET A N 1
ATOM 1569 C CA . MET A 1 182 ? -56.320 10.137 100.442 1.00 90.62 182 MET A CA 1
ATOM 1570 C C . MET A 1 182 ? -57.710 9.818 101.007 1.00 90.62 182 MET A C 1
ATOM 1572 O O . MET A 1 182 ? -58.054 10.271 102.098 1.00 90.62 182 MET A O 1
ATOM 1576 N N . GLN A 1 183 ? -58.492 8.988 100.314 1.00 90.62 183 GLN A N 1
ATOM 1577 C CA . GLN A 1 183 ? -59.805 8.539 100.773 1.00 90.62 183 GLN A CA 1
ATOM 1578 C C . GLN A 1 183 ? -59.725 7.693 102.052 1.00 90.62 183 GLN A C 1
ATOM 1580 O O . GLN A 1 183 ? -60.542 7.872 102.956 1.00 90.62 183 GLN A O 1
ATOM 1585 N N . ALA A 1 184 ? -58.763 6.772 102.148 1.00 90.06 184 ALA A N 1
ATOM 1586 C CA . ALA A 1 184 ? -58.543 5.946 103.334 1.00 90.06 184 ALA A CA 1
ATOM 1587 C C . ALA A 1 184 ? -58.063 6.792 104.523 1.00 90.06 184 ALA A C 1
ATOM 1589 O O . ALA A 1 184 ? -58.566 6.632 105.639 1.00 90.06 184 ALA A O 1
ATOM 1590 N N . TRP A 1 185 ? -57.160 7.749 104.279 1.00 92.31 185 TRP A N 1
ATOM 1591 C CA . TRP A 1 185 ? -56.747 8.738 105.272 1.00 92.31 185 TRP A CA 1
ATOM 1592 C C . TRP A 1 185 ? -57.940 9.559 105.764 1.00 92.31 185 TRP A C 1
ATOM 1594 O O . TRP A 1 185 ? -58.161 9.620 106.972 1.00 92.31 185 TRP A O 1
ATOM 1604 N N . TRP A 1 186 ? -58.761 10.103 104.859 1.00 89.62 186 TRP A N 1
ATOM 1605 C CA . TRP A 1 186 ? -59.938 10.897 105.222 1.00 89.62 186 TRP A CA 1
ATOM 1606 C C . TRP A 1 186 ? -60.974 10.084 106.004 1.00 89.62 186 TRP A C 1
ATOM 1608 O O . TRP A 1 186 ? -61.428 10.532 107.055 1.00 89.62 186 TRP A O 1
ATOM 1618 N N . ARG A 1 187 ? -61.289 8.852 105.574 1.00 86.81 187 ARG A N 1
ATOM 1619 C CA . ARG A 1 187 ? -62.157 7.928 106.331 1.00 86.81 187 ARG A CA 1
ATOM 1620 C C . ARG A 1 187 ? -61.593 7.653 107.731 1.00 86.81 187 ARG A C 1
ATOM 1622 O O . ARG A 1 187 ? -62.321 7.764 108.715 1.00 86.81 187 ARG A O 1
ATOM 1629 N N . GLY A 1 188 ? -60.289 7.392 107.846 1.00 88.56 188 GLY A N 1
ATOM 1630 C CA . GLY A 1 188 ? -59.612 7.210 109.134 1.00 88.56 188 GLY A CA 1
ATOM 1631 C C . GLY A 1 188 ? -59.605 8.468 110.015 1.00 88.56 188 GLY A C 1
ATOM 1632 O O . GLY A 1 188 ? -59.738 8.361 111.234 1.00 88.56 188 GLY A O 1
ATOM 1633 N N . VAL A 1 189 ? -59.487 9.661 109.424 1.00 86.31 189 VAL A N 1
ATOM 1634 C CA . VAL A 1 189 ? -59.618 10.951 110.120 1.00 86.31 189 VAL A CA 1
ATOM 1635 C C . VAL A 1 189 ? -61.054 11.166 110.594 1.00 86.31 189 VAL A C 1
ATOM 1637 O O . VAL A 1 189 ? -61.231 11.544 111.750 1.00 86.31 189 VAL A O 1
ATOM 1640 N N . MET A 1 190 ? -62.068 10.868 109.773 1.00 83.88 190 MET A N 1
ATOM 1641 C CA . MET A 1 190 ? -63.475 10.973 110.175 1.00 83.88 190 MET A CA 1
ATOM 1642 C C . MET A 1 190 ? -63.795 10.068 111.368 1.00 83.88 190 MET A C 1
ATOM 1644 O O . MET A 1 190 ? -64.411 10.532 112.324 1.00 83.88 190 MET A O 1
ATOM 1648 N N . VAL A 1 191 ? -63.308 8.822 111.369 1.00 83.88 191 VAL A N 1
ATOM 1649 C CA . VAL A 1 191 ? -63.466 7.904 112.511 1.00 83.88 191 VAL A CA 1
ATOM 1650 C C . VAL A 1 191 ? -62.720 8.424 113.748 1.00 83.88 191 VAL A C 1
ATOM 1652 O O . VAL A 1 191 ? -63.331 8.602 114.801 1.00 83.88 191 VAL A O 1
ATOM 1655 N N . ARG A 1 192 ? -61.417 8.734 113.641 1.00 85.06 192 ARG A N 1
ATOM 1656 C CA . ARG A 1 192 ? -60.595 9.153 114.800 1.00 85.06 192 ARG A CA 1
ATOM 1657 C C . ARG A 1 192 ? -61.005 10.501 115.395 1.00 85.06 192 ARG A C 1
ATOM 1659 O O . ARG A 1 192 ? -60.944 10.663 116.609 1.00 85.06 192 ARG A O 1
ATOM 1666 N N . ARG A 1 193 ? -61.426 11.462 114.566 1.00 81.56 193 ARG A N 1
ATOM 1667 C CA . ARG A 1 193 ? -61.924 12.780 115.006 1.00 81.56 193 ARG A CA 1
ATOM 1668 C C . ARG A 1 193 ? -63.441 12.810 115.230 1.00 81.56 193 ARG A C 1
ATOM 1670 O O . ARG A 1 193 ? -63.966 13.876 115.533 1.00 81.56 193 ARG A O 1
ATOM 1677 N N . LYS A 1 194 ? -64.133 11.668 115.111 1.00 76.38 194 LYS A N 1
ATOM 1678 C CA . LYS A 1 194 ? -65.584 11.529 115.331 1.00 76.38 194 LYS A CA 1
ATOM 1679 C C . LYS A 1 194 ? -66.416 12.533 114.516 1.00 76.38 194 LYS A C 1
ATOM 1681 O O . LYS A 1 194 ? -67.329 13.177 115.032 1.00 76.38 194 LYS A O 1
ATOM 1686 N N . LEU A 1 195 ? -66.068 12.683 113.240 1.00 70.19 195 LEU A N 1
ATOM 1687 C CA . LEU A 1 195 ? -66.758 13.544 112.278 1.00 70.19 195 LEU A CA 1
ATOM 1688 C C . LEU A 1 195 ? -67.792 12.729 111.485 1.00 70.19 195 LEU A C 1
ATOM 1690 O O . LEU A 1 195 ? -67.606 11.536 111.235 1.00 70.19 195 LEU A O 1
ATOM 1694 N N . GLY A 1 196 ? -68.883 13.378 111.072 1.00 73.06 196 GLY A N 1
ATOM 1695 C CA . GLY A 1 196 ? -69.957 12.721 110.323 1.00 73.06 196 GLY A CA 1
ATOM 1696 C C . GLY A 1 196 ? -70.655 11.609 111.132 1.00 73.06 196 GLY A C 1
ATOM 1697 O O . GLY A 1 196 ? -70.867 11.791 112.332 1.00 73.06 196 GLY A O 1
ATOM 1698 N N . PRO A 1 197 ? -70.995 10.455 110.518 1.00 68.44 197 PRO A N 1
ATOM 1699 C CA . PRO A 1 197 ? -71.744 9.369 111.171 1.00 68.44 197 PRO A CA 1
ATOM 1700 C C . PRO A 1 197 ? -71.077 8.748 112.409 1.00 68.44 197 PRO A C 1
ATOM 1702 O O . PRO A 1 197 ? -71.747 8.094 113.199 1.00 68.44 197 PRO A O 1
ATOM 1705 N N . TYR A 1 198 ? -69.769 8.951 112.599 1.00 66.75 198 TYR A N 1
ATOM 1706 C CA . TYR A 1 198 ? -69.012 8.432 113.748 1.00 66.75 198 TYR A CA 1
ATOM 1707 C C . TYR A 1 198 ? -68.962 9.407 114.936 1.00 66.75 198 TYR A C 1
ATOM 1709 O O . TYR A 1 198 ? -68.252 9.169 115.919 1.00 66.75 198 TYR A O 1
ATOM 1717 N N . ARG A 1 199 ? -69.709 10.517 114.867 1.00 57.47 199 ARG A N 1
ATOM 1718 C CA . ARG A 1 199 ? -69.899 11.434 115.991 1.00 57.47 199 ARG A CA 1
ATOM 1719 C C . ARG A 1 199 ? -70.699 10.728 117.082 1.00 57.47 199 ARG A C 1
ATOM 1721 O O . ARG A 1 199 ? -71.914 10.619 116.986 1.00 57.47 199 ARG A O 1
ATOM 1728 N N . SER A 1 200 ? -70.012 10.243 118.118 1.00 56.69 200 SER A N 1
ATOM 1729 C CA . SER A 1 200 ? -70.661 9.588 119.259 1.00 56.69 200 SER A CA 1
ATOM 1730 C C . SER A 1 200 ? -71.714 10.516 119.863 1.00 56.69 200 SER A C 1
ATOM 1732 O O . SER A 1 200 ? -71.345 11.588 120.347 1.00 56.69 200 SER A O 1
ATOM 1734 N N . GLU A 1 201 ? -72.985 10.107 119.823 1.00 52.81 201 GLU A N 1
ATOM 1735 C CA . GLU A 1 201 ? -74.094 10.925 120.306 1.00 52.81 201 GLU A CA 1
ATOM 1736 C C . GLU A 1 201 ? -73.876 11.350 121.760 1.00 52.81 201 GLU A C 1
ATOM 1738 O O . GLU A 1 201 ? -73.645 10.531 122.657 1.00 52.81 201 GLU A O 1
ATOM 1743 N N . GLU A 1 202 ? -73.983 12.654 122.005 1.00 50.47 202 GLU A N 1
ATOM 1744 C CA . GLU A 1 202 ? -74.069 13.183 123.357 1.00 50.47 202 GLU A CA 1
ATOM 1745 C C . GLU A 1 202 ? -75.349 12.650 124.004 1.00 50.47 202 GLU A C 1
ATOM 1747 O O . GLU A 1 202 ? -76.455 13.034 123.618 1.00 50.47 202 GLU A O 1
ATOM 1752 N N . LYS A 1 203 ? -75.209 11.779 125.012 1.00 44.97 203 LYS A N 1
ATOM 1753 C CA . L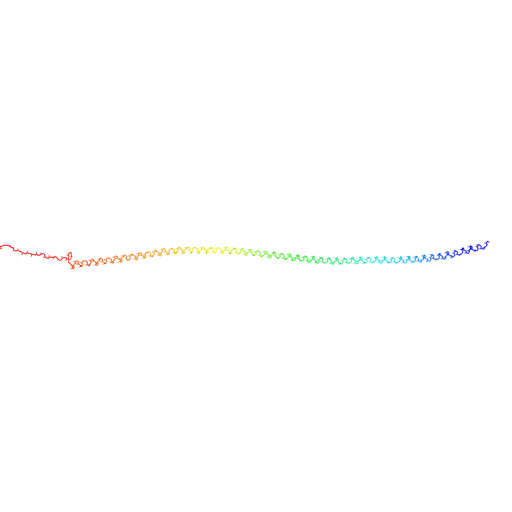YS A 1 203 ? -76.336 11.262 125.801 1.00 44.97 203 LYS A CA 1
ATOM 1754 C C . LYS A 1 203 ? -77.127 12.420 126.424 1.00 44.97 203 LYS A C 1
ATOM 1756 O O . LYS A 1 203 ? -76.791 12.922 127.501 1.00 44.97 203 LYS A O 1
ATOM 1761 N N . LYS A 1 204 ? -78.219 12.831 125.773 1.00 46.34 204 LYS A N 1
ATOM 1762 C CA . LYS A 1 204 ? -79.131 13.867 126.270 1.00 46.34 204 LYS A CA 1
ATOM 1763 C C . LYS A 1 204 ? -79.937 13.355 127.472 1.00 46.34 204 LYS A C 1
ATOM 1765 O O . LYS A 1 204 ? -80.992 12.753 127.329 1.00 46.34 204 LYS A O 1
ATOM 1770 N N . LYS A 1 205 ? -79.394 13.633 128.661 1.00 41.75 205 LYS A N 1
ATOM 1771 C CA . LYS A 1 205 ? -80.064 13.953 129.942 1.00 41.75 205 LYS A CA 1
ATOM 1772 C C . LYS A 1 205 ? -81.515 13.453 130.123 1.00 41.75 205 LYS A C 1
ATOM 1774 O O . LYS A 1 205 ? -82.444 14.072 129.613 1.00 41.75 205 LYS A O 1
ATOM 1779 N N . LYS A 1 206 ? -81.734 12.523 131.065 1.00 37.41 206 LYS A N 1
ATOM 1780 C CA . LYS A 1 206 ? -82.973 12.521 131.871 1.00 37.41 206 LYS A CA 1
ATOM 1781 C C . LYS A 1 206 ? -82.780 13.443 133.081 1.00 37.41 206 LYS A C 1
ATOM 1783 O O . LYS A 1 206 ? -82.046 13.103 134.002 1.00 37.41 206 LYS A O 1
ATOM 1788 N N . LYS A 1 207 ? -83.437 14.608 133.075 1.00 39.88 207 LYS A N 1
ATOM 1789 C CA . LYS A 1 207 ? -83.721 15.389 134.292 1.00 39.88 207 LYS A CA 1
ATOM 1790 C C . LYS A 1 207 ? -85.096 14.964 134.809 1.00 39.88 207 LYS A C 1
ATOM 1792 O O . LYS A 1 207 ? -86.067 15.100 134.074 1.00 39.88 207 LYS A O 1
ATOM 1797 N N . SER A 1 208 ? -85.190 14.538 136.063 1.00 39.94 208 SER A N 1
ATOM 1798 C CA . SER A 1 208 ? -86.451 14.497 136.810 1.00 39.94 208 SER A CA 1
ATOM 1799 C C . SER A 1 208 ? -86.420 15.587 137.882 1.00 39.94 208 SER A C 1
ATOM 1801 O O . SER A 1 208 ? -85.542 15.609 138.741 1.00 39.94 208 SER A O 1
ATOM 1803 N N . VAL A 1 209 ? -87.368 16.524 137.816 1.00 42.12 209 VAL A N 1
ATOM 1804 C CA . VAL A 1 209 ? -87.616 17.519 138.870 1.00 42.12 209 VAL A CA 1
ATOM 1805 C C . VAL A 1 209 ? -89.053 17.342 139.365 1.00 42.12 209 VAL A C 1
ATOM 1807 O O . VAL A 1 209 ? -89.954 17.034 138.593 1.00 42.12 209 VAL A O 1
ATOM 1810 N N . LYS A 1 210 ? -89.202 17.484 140.683 1.00 42.38 210 LYS A N 1
ATOM 1811 C CA . LYS A 1 210 ? -90.358 17.183 141.543 1.00 42.38 210 LYS A CA 1
ATOM 1812 C C . LYS A 1 210 ? -91.698 17.803 141.111 1.00 42.38 210 LYS A C 1
ATOM 1814 O O . LYS A 1 210 ? -91.719 18.948 140.669 1.00 42.38 210 LYS A O 1
ATOM 1819 N N . THR A 1 211 ? -92.806 17.117 141.431 1.00 36.19 211 THR A N 1
ATOM 1820 C CA . THR A 1 211 ? -93.979 17.519 142.277 1.00 36.19 211 THR A CA 1
ATOM 1821 C C . THR A 1 211 ? -95.120 16.478 142.092 1.00 36.19 211 THR A C 1
ATOM 1823 O O . THR A 1 211 ? -95.000 15.652 141.195 1.00 36.19 211 THR A O 1
ATOM 1826 N N . LYS A 1 212 ? -96.202 16.371 142.892 1.00 37.84 212 LYS A N 1
ATOM 1827 C CA . LYS A 1 212 ? -96.727 17.145 144.047 1.00 37.84 212 LYS A CA 1
ATOM 1828 C C . LYS A 1 212 ? -97.594 16.232 144.957 1.00 37.84 212 LYS A C 1
ATOM 1830 O O . LYS A 1 212 ? -98.245 15.353 144.405 1.00 37.84 212 LYS A O 1
ATOM 1835 N N . LYS A 1 213 ? -97.728 16.601 146.246 1.00 35.97 213 LYS A N 1
ATOM 1836 C CA . LYS A 1 213 ? -98.493 15.941 147.341 1.00 35.97 213 LYS A CA 1
ATOM 1837 C C . LYS A 1 213 ? -97.866 14.673 147.920 1.00 35.97 213 LYS A C 1
ATOM 1839 O O . LYS A 1 213 ? -97.391 13.838 147.129 1.00 35.97 213 LYS A O 1
#

Foldseek 3Di:
DVVVVVVVVVVVVVVVVVVVVVVVVVVVVVVVVVVVVVVVVVVVVVVVVVVVVVVVVVVVVVVVVVVVVVVVVVVVVVVVVVVVVVVVVVVVVVVVVVVVVVVVVVVVVVVVVVVVVVVVVVVVVVVVVVVVVVVVVVVVVVVVVVVVVVVVVVVVVVVVVVVVVVVVVVVVVVVVVVVVVVVVVVVVCCCVVVNDPSVDDDPDDDDDDDDDD